Protein AF-A0A845S6I4-F1 (afdb_monomer_lite)

pLDDT: mean 80.16, std 10.12, range [36.84, 97.25]

Secondary structure (DSSP, 8-state):
---HHHHHHHHHHHHHHHHHHHHHHHHHTTTT-TT--IIIIIIHHHHHHHHHHHHHIIIIIIHHHH-HHHHHHHHHHHHHHHHHHHHHHHHHHTT---SS-HHHHHHHHSS--HHHHHHHHHHHHHSHHHHHHHHHHHHHHHHTT--HHHHHHHHHHHHHHHHHHHHHHHHHHHHHHTS--S-HHHHHHHHHHHHHHHHHHHHHHHHHHHHHHTT----HHHHHHHHHHHHHHHHHHTHHHHHHHHHHHHHHHHH----

Structure (mmCIF, N/CA/C/O backbone):
data_AF-A0A845S6I4-F1
#
_entry.id   AF-A0A845S6I4-F1
#
loop_
_atom_site.group_PDB
_atom_site.id
_atom_site.type_symbol
_atom_site.label_atom_id
_atom_site.label_alt_id
_atom_site.label_comp_id
_atom_site.label_asym_id
_atom_site.label_entity_id
_atom_site.label_seq_id
_atom_site.pdbx_PDB_ins_code
_atom_site.Cartn_x
_atom_site.Cartn_y
_atom_site.Cartn_z
_atom_site.occupancy
_atom_site.B_iso_or_equiv
_atom_site.auth_seq_id
_atom_site.auth_comp_id
_atom_site.auth_asym_id
_atom_site.auth_atom_id
_atom_site.pdbx_PDB_model_num
ATOM 1 N N . MET A 1 1 ? -1.846 -10.217 -39.560 1.00 44.19 1 MET A N 1
ATOM 2 C CA . MET A 1 1 ? -1.953 -9.124 -38.576 1.00 44.19 1 MET A CA 1
ATOM 3 C C . MET A 1 1 ? -2.750 -9.669 -37.412 1.00 44.19 1 MET A C 1
ATOM 5 O O . MET A 1 1 ? -3.958 -9.813 -37.541 1.00 44.19 1 MET A O 1
ATOM 9 N N . HIS A 1 2 ? -2.074 -10.120 -36.356 1.00 47.50 2 HIS A N 1
ATOM 10 C CA . HIS A 1 2 ? -2.776 -10.429 -35.114 1.00 47.50 2 HIS A CA 1
ATOM 11 C C . HIS A 1 2 ? -3.224 -9.110 -34.496 1.00 47.50 2 HIS A C 1
ATOM 13 O O . HIS A 1 2 ? -2.499 -8.121 -34.550 1.00 47.50 2 HIS A O 1
ATOM 19 N N . ASP A 1 3 ? -4.457 -9.081 -34.013 1.00 55.00 3 ASP A N 1
ATOM 20 C CA . ASP A 1 3 ? -5.116 -7.873 -33.545 1.00 55.00 3 ASP A CA 1
ATOM 21 C C . ASP A 1 3 ? -4.531 -7.464 -32.183 1.00 55.00 3 ASP A C 1
ATOM 23 O O . ASP A 1 3 ? -5.001 -7.888 -31.124 1.00 55.00 3 ASP A O 1
ATOM 27 N N . HIS A 1 4 ? -3.437 -6.694 -32.215 1.00 59.81 4 HIS A N 1
ATOM 28 C CA . HIS A 1 4 ? -2.731 -6.177 -31.036 1.00 59.81 4 HIS A CA 1
ATOM 29 C C . HIS A 1 4 ? -3.679 -5.421 -30.086 1.00 59.81 4 HIS A C 1
ATOM 31 O O . HIS A 1 4 ? -3.470 -5.396 -28.874 1.00 59.81 4 HIS A O 1
ATOM 37 N N . THR A 1 5 ? -4.783 -4.882 -30.611 1.00 59.41 5 THR A N 1
ATOM 38 C CA . THR A 1 5 ? -5.827 -4.203 -29.841 1.00 59.41 5 THR A CA 1
ATOM 39 C C . THR A 1 5 ? -6.587 -5.151 -28.907 1.00 59.41 5 THR A C 1
ATOM 41 O O . THR A 1 5 ? -6.958 -4.756 -27.803 1.00 59.41 5 THR A O 1
ATOM 44 N N . LEU A 1 6 ? -6.795 -6.412 -29.292 1.00 61.59 6 LEU A N 1
ATOM 45 C CA . LEU A 1 6 ? -7.565 -7.368 -28.492 1.00 61.59 6 LEU A CA 1
ATOM 46 C C . LEU A 1 6 ? -6.731 -7.936 -27.331 1.00 61.59 6 LEU A C 1
ATOM 48 O O . LEU A 1 6 ? -7.232 -8.049 -26.214 1.00 61.59 6 LEU A O 1
ATOM 52 N N . GLN A 1 7 ? -5.438 -8.198 -27.562 1.00 59.72 7 GLN A N 1
ATOM 53 C CA . GLN A 1 7 ? -4.479 -8.551 -26.501 1.00 59.72 7 GLN A CA 1
ATOM 54 C C . GLN A 1 7 ? -4.285 -7.405 -25.501 1.00 59.72 7 GLN A C 1
ATOM 56 O O . GLN A 1 7 ? -4.225 -7.638 -24.295 1.00 59.72 7 GLN A O 1
ATOM 61 N N . TYR A 1 8 ? -4.261 -6.168 -25.999 1.00 61.03 8 TYR A N 1
ATOM 62 C CA . TYR A 1 8 ? -4.184 -4.963 -25.185 1.00 61.03 8 TYR A CA 1
ATOM 63 C C . TYR A 1 8 ? -5.342 -4.862 -24.172 1.00 61.03 8 TYR A C 1
ATOM 65 O O . TYR A 1 8 ? -5.109 -4.780 -22.962 1.00 61.03 8 TYR A O 1
ATOM 73 N N . TRP A 1 9 ? -6.596 -4.947 -24.631 1.00 61.69 9 TRP A N 1
ATOM 74 C CA . TRP A 1 9 ? -7.756 -4.890 -23.731 1.00 61.69 9 TRP A CA 1
ATOM 75 C C . TRP A 1 9 ? -7.809 -6.079 -22.768 1.00 61.69 9 TRP A C 1
ATOM 77 O O . TRP A 1 9 ? -8.189 -5.910 -21.610 1.00 61.69 9 TRP A O 1
ATOM 87 N N . PHE A 1 10 ? -7.373 -7.261 -23.209 1.00 67.00 10 PHE A N 1
ATOM 88 C CA . PHE A 1 10 ? -7.347 -8.464 -22.377 1.00 67.00 10 PHE A CA 1
ATOM 89 C C . PHE A 1 10 ? -6.373 -8.370 -21.194 1.00 67.00 10 PHE A C 1
ATOM 91 O O . PHE A 1 10 ? -6.563 -9.066 -20.204 1.00 67.00 10 PHE A O 1
ATOM 98 N N . LEU A 1 11 ? -5.354 -7.511 -21.265 1.00 63.38 11 LEU A N 1
ATOM 99 C CA . LEU A 1 11 ? -4.378 -7.313 -20.190 1.00 63.38 11 LEU A CA 1
ATOM 100 C C . LEU A 1 11 ? -4.687 -6.074 -19.338 1.00 63.38 11 LEU A C 1
ATOM 102 O O . LEU A 1 11 ? -4.555 -6.117 -18.115 1.00 63.38 11 LEU A O 1
ATOM 106 N N . VAL A 1 12 ? -5.170 -4.992 -19.955 1.00 67.75 12 VAL A N 1
ATOM 107 C CA . VAL A 1 12 ? -5.523 -3.756 -19.238 1.00 67.75 12 VAL A CA 1
ATOM 108 C C . VAL A 1 12 ? -6.781 -3.913 -18.389 1.00 67.75 12 VAL A C 1
ATOM 110 O O . VAL A 1 12 ? -6.835 -3.383 -17.280 1.00 67.75 12 VAL A O 1
ATOM 113 N N . ILE A 1 13 ? -7.785 -4.655 -18.866 1.00 69.19 13 ILE A N 1
ATOM 114 C CA . ILE A 1 13 ? -9.043 -4.835 -18.131 1.00 69.19 13 ILE A CA 1
ATOM 115 C C . ILE A 1 13 ? -8.817 -5.589 -16.806 1.00 69.19 13 ILE A C 1
ATOM 117 O O . ILE A 1 13 ? -9.207 -5.054 -15.766 1.00 69.19 13 ILE A O 1
ATOM 121 N N . PRO A 1 14 ? -8.159 -6.769 -16.769 1.00 71.88 14 PRO A N 1
ATOM 122 C CA . PRO A 1 14 ? -7.865 -7.453 -15.510 1.00 71.88 14 PRO A CA 1
ATOM 123 C C . PRO A 1 14 ? -6.986 -6.632 -14.572 1.00 71.88 14 PRO A C 1
ATOM 125 O O . PRO A 1 14 ? -7.211 -6.656 -13.366 1.00 71.88 14 PRO A O 1
ATOM 128 N N . PHE A 1 15 ? -6.024 -5.877 -15.113 1.00 71.38 15 PHE A N 1
ATOM 129 C CA . PHE A 1 15 ? -5.188 -4.984 -14.314 1.00 71.38 15 PHE A CA 1
ATOM 130 C C . PHE A 1 15 ? -6.027 -3.885 -13.639 1.00 71.38 15 PHE A C 1
ATOM 132 O O . PHE A 1 15 ? -5.946 -3.700 -12.426 1.00 71.38 15 PHE A O 1
ATOM 139 N N . 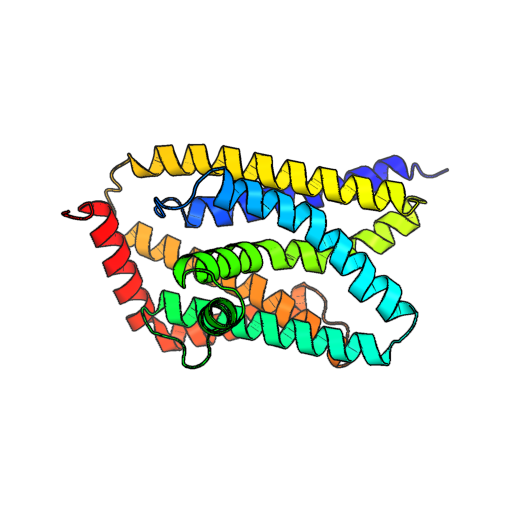GLY A 1 16 ? -6.906 -3.221 -14.398 1.00 73.25 16 GLY A N 1
ATOM 140 C CA . GLY A 1 16 ? -7.833 -2.221 -13.865 1.00 73.25 16 GLY A CA 1
ATOM 141 C C . GLY A 1 16 ? -8.814 -2.793 -12.836 1.00 73.25 16 GLY A C 1
ATOM 142 O O . GLY A 1 16 ? -9.098 -2.137 -11.836 1.00 73.25 16 GLY A O 1
ATOM 143 N N . PHE A 1 17 ? -9.293 -4.026 -13.032 1.00 76.62 17 PHE A N 1
ATOM 144 C CA . PHE A 1 17 ? -10.117 -4.722 -12.039 1.00 76.62 17 PHE A CA 1
ATOM 145 C C . PHE A 1 17 ? -9.340 -5.065 -10.769 1.00 76.62 17 PHE A C 1
ATOM 147 O O . PHE A 1 17 ? -9.872 -4.873 -9.680 1.00 76.62 17 PHE A O 1
ATOM 154 N N . GLY A 1 18 ? -8.100 -5.543 -10.893 1.00 75.81 18 GLY A N 1
ATOM 155 C CA . GLY A 1 18 ? -7.236 -5.828 -9.748 1.00 75.81 18 GLY A CA 1
ATOM 156 C C . GLY A 1 18 ? -7.033 -4.588 -8.881 1.00 75.81 18 GLY A C 1
ATOM 157 O O . GLY A 1 18 ? -7.290 -4.633 -7.682 1.00 75.81 18 GLY A O 1
ATOM 158 N N . LEU A 1 19 ? -6.699 -3.463 -9.516 1.00 77.50 19 LEU A N 1
ATOM 159 C CA . LEU A 1 19 ? -6.555 -2.161 -8.866 1.00 77.50 19 LEU A CA 1
ATOM 160 C C . LEU A 1 19 ? -7.860 -1.696 -8.201 1.00 77.50 19 LEU A C 1
ATOM 162 O O . LEU A 1 19 ? -7.860 -1.261 -7.054 1.00 77.50 19 LEU A O 1
ATOM 166 N N . ALA A 1 20 ? -9.000 -1.827 -8.883 1.00 81.31 20 ALA A N 1
ATOM 167 C CA . ALA A 1 20 ? -10.286 -1.455 -8.302 1.00 81.31 20 ALA A CA 1
ATOM 168 C C . ALA A 1 20 ? -10.649 -2.321 -7.080 1.00 81.31 20 ALA A C 1
ATOM 170 O O . ALA A 1 20 ? -11.140 -1.798 -6.081 1.00 81.31 20 ALA A O 1
ATOM 171 N N . ILE A 1 21 ? -10.396 -3.631 -7.136 1.00 80.12 21 ILE A N 1
ATOM 172 C CA . ILE A 1 21 ? -10.651 -4.555 -6.024 1.00 80.12 21 ILE A CA 1
ATOM 173 C C . ILE A 1 21 ? -9.737 -4.237 -4.839 1.00 80.12 21 ILE A C 1
ATOM 175 O O . ILE A 1 21 ? -10.227 -4.192 -3.711 1.00 80.12 21 ILE A O 1
ATOM 179 N N . ASP A 1 22 ? -8.450 -3.985 -5.077 1.00 80.50 22 ASP A N 1
ATOM 180 C CA . ASP A 1 22 ? -7.509 -3.642 -4.009 1.00 80.5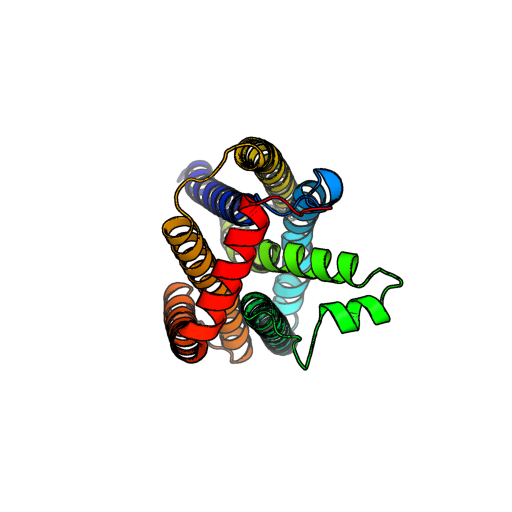0 22 ASP A CA 1
ATOM 181 C C . ASP A 1 22 ? -7.929 -2.353 -3.296 1.00 80.50 22 ASP A C 1
ATOM 183 O O . ASP A 1 22 ? -8.129 -2.337 -2.082 1.00 80.50 22 ASP A O 1
ATOM 187 N N . LEU A 1 23 ? -8.230 -1.302 -4.062 1.00 83.38 23 LEU A N 1
ATOM 188 C CA . LEU A 1 23 ? -8.702 -0.029 -3.519 1.00 83.38 23 LEU A CA 1
ATOM 189 C C . LEU A 1 23 ? -10.049 -0.145 -2.811 1.00 83.38 23 LEU A C 1
ATOM 191 O O . LEU A 1 23 ? -10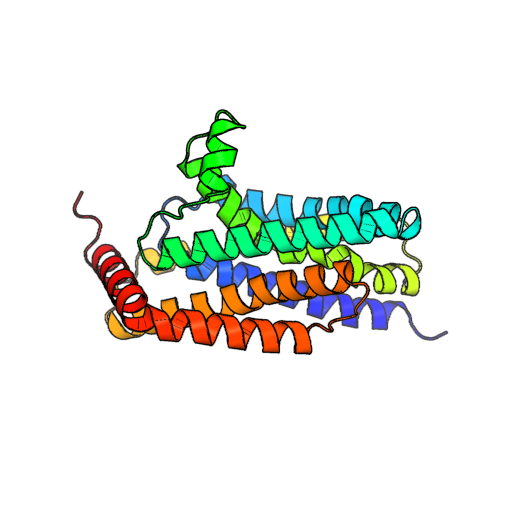.275 0.528 -1.799 1.00 83.38 23 LEU A O 1
ATOM 195 N N . PHE A 1 24 ? -10.940 -0.998 -3.315 1.00 84.06 24 PHE A N 1
ATOM 196 C CA . PHE A 1 24 ? -12.201 -1.305 -2.658 1.00 84.06 24 PHE A CA 1
ATOM 197 C C . PHE A 1 24 ? -11.945 -1.954 -1.294 1.00 84.06 24 PHE A C 1
ATOM 199 O O . PHE A 1 24 ? -12.435 -1.466 -0.278 1.00 84.06 24 PHE A O 1
ATOM 206 N N . ILE A 1 25 ? -11.124 -3.003 -1.231 1.00 77.25 25 ILE A N 1
ATOM 207 C CA . ILE A 1 25 ? -10.801 -3.696 0.022 1.00 77.25 25 ILE A CA 1
ATOM 208 C C . ILE A 1 25 ? -10.070 -2.755 0.985 1.00 77.25 25 ILE A C 1
ATOM 210 O O . ILE A 1 25 ? -10.434 -2.686 2.157 1.00 77.25 25 ILE A O 1
ATOM 214 N N . ALA A 1 26 ? -9.091 -1.988 0.507 1.00 80.00 26 ALA A N 1
ATOM 215 C CA . ALA A 1 26 ? -8.313 -1.049 1.309 1.00 80.00 26 ALA A CA 1
ATOM 216 C C . ALA A 1 26 ? -9.160 0.103 1.872 1.00 80.00 26 ALA A C 1
ATOM 218 O O . ALA A 1 26 ? -8.906 0.583 2.979 1.00 80.00 26 ALA A O 1
ATOM 219 N N . THR A 1 27 ? -10.162 0.564 1.123 1.00 82.81 27 THR A N 1
ATOM 220 C CA . THR A 1 27 ? -11.091 1.598 1.592 1.00 82.81 27 THR A CA 1
ATOM 221 C C . THR A 1 27 ? -12.114 1.009 2.559 1.00 82.81 27 THR A C 1
ATOM 223 O O . THR A 1 27 ? -12.386 1.586 3.611 1.00 82.81 27 THR A O 1
ATOM 226 N N . LEU A 1 28 ? -12.666 -0.161 2.230 1.00 81.50 28 LEU A N 1
ATOM 227 C CA . LEU A 1 28 ? -13.694 -0.814 3.030 1.00 81.50 28 LEU A CA 1
ATOM 228 C C . LEU A 1 28 ? -13.140 -1.376 4.341 1.00 81.50 28 LEU A C 1
ATOM 230 O O . LEU A 1 28 ? -13.834 -1.335 5.345 1.00 81.50 28 LEU A O 1
ATOM 234 N N . SER A 1 29 ? -11.891 -1.839 4.393 1.00 74.56 29 SER A N 1
ATOM 235 C CA . SER A 1 29 ? -11.253 -2.271 5.647 1.00 74.56 29 SER A CA 1
ATOM 236 C C . SER A 1 29 ? -11.133 -1.129 6.660 1.00 74.56 29 SER A C 1
ATOM 238 O O . SER A 1 29 ? -11.137 -1.360 7.866 1.00 74.56 29 SER A O 1
ATOM 240 N N . ARG A 1 30 ? -11.125 0.116 6.171 1.00 76.31 30 ARG A N 1
ATOM 241 C CA . ARG A 1 30 ? -11.103 1.346 6.967 1.00 76.31 30 ARG A CA 1
ATOM 242 C C . ARG A 1 30 ? -12.479 1.985 7.087 1.00 76.31 30 ARG A C 1
ATOM 244 O O . ARG A 1 30 ? -12.602 3.175 7.384 1.00 76.31 30 ARG A O 1
ATOM 251 N N . PHE A 1 31 ? -13.545 1.205 6.898 1.00 77.75 31 PHE A N 1
ATOM 252 C CA . PHE A 1 31 ? -14.895 1.742 6.943 1.00 77.75 31 PHE A CA 1
ATOM 253 C C . PHE A 1 31 ? -15.261 2.383 8.277 1.00 77.75 31 PHE A C 1
ATOM 255 O O . PHE A 1 31 ? -16.265 3.060 8.297 1.00 77.75 31 PHE A O 1
ATOM 262 N N . ARG A 1 32 ? -14.502 2.220 9.365 1.00 72.00 32 ARG A N 1
ATOM 263 C CA . ARG A 1 32 ? -14.761 2.870 10.664 1.00 72.00 32 ARG A CA 1
ATOM 264 C C . ARG A 1 32 ? -13.936 4.133 10.917 1.00 72.00 32 ARG A C 1
ATOM 266 O O . ARG A 1 32 ? -14.192 4.821 11.892 1.00 72.00 32 ARG A O 1
ATOM 273 N N . ASP A 1 33 ? -12.985 4.468 10.046 1.00 75.12 33 ASP A N 1
ATOM 274 C CA . ASP A 1 33 ? -12.169 5.673 10.211 1.00 75.12 33 ASP A CA 1
ATOM 275 C C . ASP A 1 33 ? -12.944 6.920 9.752 1.00 75.12 33 ASP A C 1
ATOM 277 O O . ASP A 1 33 ? -13.019 7.247 8.562 1.00 75.12 33 ASP A O 1
ATOM 281 N N . GLU A 1 34 ? -13.544 7.625 10.710 1.00 74.25 34 GLU A N 1
ATOM 282 C CA . GLU A 1 34 ? -14.338 8.839 10.483 1.00 74.25 34 GLU A CA 1
ATOM 283 C C . GLU A 1 34 ? -13.563 9.976 9.823 1.00 74.25 34 GLU A C 1
ATOM 285 O O . GLU A 1 34 ? -14.146 10.903 9.262 1.00 74.25 34 GLU A O 1
ATOM 290 N N . HIS A 1 35 ? -12.241 9.899 9.851 1.00 79.00 35 HIS A N 1
ATOM 291 C CA . HIS A 1 35 ? -11.373 10.925 9.319 1.00 79.00 35 HIS A CA 1
ATOM 292 C C . HIS A 1 35 ? -11.086 10.745 7.833 1.00 79.00 35 HIS A C 1
ATOM 294 O O . HIS A 1 35 ? -10.523 11.655 7.222 1.00 79.00 35 HIS A O 1
ATOM 300 N N . LEU A 1 36 ? -11.504 9.627 7.232 1.00 80.81 36 LEU A N 1
ATOM 301 C CA . LEU A 1 36 ? -11.475 9.444 5.786 1.00 80.81 36 LEU A CA 1
ATOM 302 C C . LEU A 1 36 ? -12.532 10.326 5.122 1.00 80.81 36 LEU A C 1
ATOM 304 O O . LEU A 1 36 ? -13.736 10.144 5.292 1.00 80.81 36 LEU A O 1
ATOM 308 N N . THR A 1 37 ? -12.060 11.271 4.320 1.00 85.69 37 THR A N 1
ATOM 309 C CA . THR A 1 37 ? -12.867 12.176 3.506 1.00 85.69 37 THR A CA 1
ATOM 310 C C . THR A 1 37 ? -12.593 11.923 2.030 1.00 85.69 37 THR A C 1
ATOM 312 O O . THR A 1 37 ? -11.561 11.368 1.648 1.00 85.69 37 THR A O 1
ATOM 315 N N . THR A 1 38 ? -13.493 12.391 1.166 1.00 86.56 38 THR A N 1
ATOM 316 C CA . THR A 1 38 ? -13.289 12.341 -0.287 1.00 86.56 38 THR A CA 1
ATOM 317 C C . THR A 1 38 ? -11.942 12.936 -0.698 1.00 86.56 38 THR A C 1
ATOM 319 O O . THR A 1 38 ? -11.259 12.361 -1.536 1.00 86.56 38 THR A O 1
ATOM 322 N N . LEU A 1 39 ? -11.535 14.063 -0.106 1.00 85.31 39 LEU A N 1
ATOM 323 C CA . LEU A 1 39 ? -10.309 14.750 -0.509 1.00 85.31 39 LEU A CA 1
ATOM 324 C C . LEU A 1 39 ? -9.055 14.034 0.002 1.00 85.31 39 LEU A C 1
ATOM 326 O O . LEU A 1 39 ? -8.140 13.776 -0.777 1.00 85.31 39 LEU A O 1
ATOM 330 N N . ASN A 1 40 ? -9.007 13.704 1.296 1.00 86.00 40 ASN A N 1
ATOM 331 C CA . ASN A 1 40 ? -7.797 13.133 1.885 1.00 86.00 40 ASN A CA 1
ATOM 332 C C . ASN A 1 40 ? -7.596 11.653 1.536 1.00 86.00 40 ASN A C 1
ATOM 334 O O . ASN A 1 40 ? -6.464 11.191 1.588 1.00 86.00 40 ASN A O 1
ATOM 338 N N . TRP A 1 41 ? -8.649 10.915 1.177 1.00 88.62 41 TRP A N 1
ATOM 339 C CA . TRP A 1 41 ? -8.552 9.499 0.840 1.00 88.62 41 TRP A CA 1
ATOM 340 C C . TRP A 1 41 ? -8.696 9.277 -0.655 1.00 88.62 41 TRP A C 1
ATOM 342 O O . TRP A 1 41 ? -7.717 8.964 -1.317 1.00 88.62 41 TRP A O 1
ATOM 352 N N . ALA A 1 42 ? -9.889 9.493 -1.213 1.00 87.62 42 ALA A N 1
ATOM 353 C CA . ALA A 1 42 ? -10.137 9.208 -2.624 1.00 87.62 42 ALA A CA 1
ATOM 354 C C . ALA A 1 42 ? -9.317 10.118 -3.553 1.00 87.62 42 ALA A C 1
ATOM 356 O O . ALA A 1 42 ? -8.750 9.645 -4.534 1.00 87.62 42 ALA A O 1
ATOM 357 N N . GLY A 1 43 ? -9.197 11.405 -3.213 1.00 87.38 43 GLY A N 1
ATOM 358 C CA . GLY A 1 43 ? -8.336 12.347 -3.924 1.00 87.38 43 GLY A CA 1
ATOM 359 C C . GLY A 1 43 ? -6.861 11.965 -3.823 1.00 87.38 43 GLY A C 1
ATOM 360 O O . GLY A 1 43 ? -6.167 11.939 -4.836 1.00 87.38 43 GLY A O 1
ATOM 361 N N . ALA A 1 44 ? -6.392 11.608 -2.625 1.00 87.44 44 ALA A N 1
ATOM 362 C CA . ALA A 1 44 ? -5.009 11.193 -2.424 1.00 87.44 44 ALA A CA 1
ATOM 363 C C . ALA A 1 44 ? -4.682 9.887 -3.163 1.00 87.44 44 ALA A C 1
ATOM 365 O O . ALA A 1 44 ? -3.687 9.852 -3.874 1.00 87.44 44 ALA A O 1
ATOM 366 N N . LEU A 1 45 ? -5.545 8.868 -3.081 1.00 87.25 45 LEU A N 1
ATOM 367 C CA . LEU A 1 45 ? -5.402 7.617 -3.829 1.00 87.25 45 LEU A CA 1
ATOM 368 C C . LEU A 1 45 ? -5.436 7.855 -5.338 1.00 87.25 45 LEU A C 1
ATOM 370 O O . LEU A 1 45 ? -4.606 7.313 -6.058 1.00 87.25 45 LEU A O 1
ATOM 374 N N . GLY A 1 46 ? -6.339 8.706 -5.830 1.00 86.69 46 GLY A N 1
ATOM 375 C CA . GLY A 1 46 ? -6.375 9.042 -7.251 1.00 86.69 46 GLY A CA 1
ATOM 376 C C . GLY A 1 46 ? -5.095 9.735 -7.725 1.00 86.69 46 GLY A C 1
ATOM 377 O O . GLY A 1 46 ? -4.576 9.422 -8.797 1.00 86.69 46 GLY A O 1
ATOM 378 N N . LEU A 1 47 ? -4.535 10.629 -6.906 1.00 88.12 47 LEU A N 1
ATOM 379 C CA . LEU A 1 47 ? -3.260 11.288 -7.186 1.00 88.12 47 LEU A CA 1
ATOM 380 C C . LEU A 1 47 ? -2.085 10.312 -7.147 1.00 88.12 47 LEU A C 1
ATOM 382 O O . LEU A 1 47 ? -1.281 10.306 -8.075 1.00 88.12 47 LEU A O 1
ATOM 386 N N . THR A 1 48 ? -1.974 9.475 -6.118 1.00 88.06 48 THR A N 1
ATOM 387 C CA . THR A 1 48 ? -0.868 8.515 -6.002 1.00 88.06 48 THR A CA 1
ATOM 388 C C . THR A 1 48 ? -0.932 7.431 -7.071 1.00 88.06 48 THR A C 1
ATOM 390 O O . THR A 1 48 ? 0.111 7.043 -7.582 1.00 88.06 48 THR A O 1
ATOM 393 N N . HIS A 1 49 ? -2.122 7.011 -7.497 1.00 87.12 49 HIS A N 1
ATOM 394 C CA . HIS A 1 49 ? -2.295 6.041 -8.584 1.00 87.12 49 HIS A CA 1
ATOM 395 C C . HIS A 1 49 ? -2.205 6.674 -9.980 1.00 87.12 49 HIS A C 1
ATOM 397 O O . HIS A 1 49 ? -2.074 5.957 -10.966 1.00 87.12 49 HIS A O 1
ATOM 403 N N . SER A 1 50 ? -2.219 8.010 -10.072 1.00 85.75 50 SER A N 1
ATOM 404 C CA . SER A 1 50 ? -1.851 8.745 -11.290 1.00 85.75 50 SER A CA 1
ATOM 405 C C . SER A 1 50 ? -0.338 8.953 -11.374 1.00 85.75 50 SER A C 1
ATOM 407 O O . SER A 1 50 ? 0.300 8.650 -12.378 1.00 85.75 50 SER A O 1
ATOM 409 N N . LEU A 1 51 ? 0.242 9.513 -10.309 1.00 84.81 51 LEU A N 1
ATOM 410 C CA . LEU A 1 51 ? 1.619 9.998 -10.282 1.00 84.81 51 LEU A CA 1
ATOM 411 C C . LEU A 1 51 ? 2.619 8.903 -9.925 1.00 84.81 51 LEU A C 1
ATOM 413 O O . LEU A 1 51 ? 3.733 8.937 -10.428 1.00 84.81 51 LEU A O 1
ATOM 417 N N . GLY A 1 52 ? 2.244 7.934 -9.091 1.00 84.88 52 GLY A N 1
ATOM 418 C CA . GLY A 1 52 ? 3.093 6.807 -8.705 1.00 84.88 52 GLY A CA 1
ATOM 419 C C . GLY A 1 52 ? 3.621 6.046 -9.921 1.00 84.88 52 GLY A C 1
ATOM 420 O O . GLY A 1 52 ? 4.838 5.994 -10.098 1.00 84.88 52 GLY A O 1
ATOM 421 N N . PRO A 1 53 ? 2.759 5.557 -10.828 1.00 77.25 53 PRO A N 1
ATOM 422 C CA . PRO A 1 53 ? 3.217 4.891 -12.042 1.00 77.25 53 PRO A CA 1
ATOM 423 C C . PRO A 1 53 ? 4.125 5.779 -12.908 1.00 77.25 53 PRO A C 1
ATOM 425 O O . PRO A 1 53 ? 5.139 5.312 -13.417 1.00 77.25 53 PRO A O 1
ATOM 428 N N . VAL A 1 54 ? 3.830 7.080 -13.026 1.00 80.12 54 VAL A N 1
ATOM 429 C CA . VAL A 1 54 ? 4.669 8.036 -13.779 1.00 80.12 54 VAL A CA 1
ATOM 430 C C . VAL A 1 54 ? 6.051 8.185 -13.139 1.00 80.12 54 VAL A C 1
ATOM 432 O O . VAL A 1 54 ? 7.071 8.080 -13.820 1.00 80.12 54 VAL A O 1
ATOM 435 N N . ILE A 1 55 ? 6.091 8.423 -11.827 1.00 81.56 55 ILE A N 1
ATOM 436 C CA . ILE A 1 55 ? 7.322 8.569 -11.045 1.00 81.56 55 ILE A CA 1
ATOM 437 C C . ILE A 1 55 ? 8.144 7.293 -11.160 1.00 81.56 55 ILE A C 1
ATOM 439 O O . ILE A 1 55 ? 9.343 7.354 -11.402 1.00 81.56 55 ILE A O 1
ATOM 443 N N . SER A 1 56 ? 7.500 6.140 -11.041 1.00 75.56 56 SER A N 1
ATOM 444 C CA . SER A 1 56 ? 8.162 4.852 -11.151 1.00 75.56 56 SER A CA 1
ATOM 445 C C . SER A 1 56 ? 8.674 4.555 -12.549 1.00 75.56 56 SER A C 1
ATOM 447 O O . SER A 1 56 ? 9.800 4.097 -12.700 1.00 75.56 56 SER A O 1
ATOM 449 N N . PHE A 1 57 ? 7.907 4.876 -13.588 1.00 73.19 57 PHE A N 1
ATOM 450 C CA . PHE A 1 57 ? 8.381 4.780 -14.960 1.00 73.19 57 PHE A CA 1
ATOM 451 C C . PHE A 1 57 ? 9.650 5.626 -15.145 1.00 73.19 57 PHE A C 1
ATOM 453 O O . PHE A 1 57 ? 10.667 5.142 -15.631 1.00 73.19 57 PHE A O 1
ATOM 460 N N . MET A 1 58 ? 9.660 6.868 -14.661 1.00 74.06 58 MET A N 1
ATOM 461 C CA . MET A 1 58 ? 10.852 7.712 -14.754 1.00 74.06 58 MET A CA 1
ATOM 462 C C . MET A 1 58 ? 12.018 7.187 -13.900 1.00 74.06 58 MET A C 1
ATOM 464 O O . MET A 1 58 ? 13.154 7.164 -14.368 1.00 74.06 58 MET A O 1
ATOM 468 N N . LEU A 1 59 ? 11.757 6.745 -12.668 1.00 72.31 59 LEU A N 1
ATOM 469 C CA . LEU A 1 59 ? 12.791 6.346 -11.710 1.00 72.31 59 LEU A CA 1
ATOM 470 C C . LEU A 1 59 ? 13.329 4.934 -11.914 1.00 72.31 59 LEU A C 1
ATOM 472 O O . LEU A 1 59 ? 14.507 4.713 -11.690 1.00 72.31 59 LEU A O 1
ATOM 476 N N . PHE A 1 60 ? 12.506 3.962 -12.284 1.00 68.75 60 PHE A N 1
ATOM 477 C CA . PHE A 1 60 ? 12.926 2.565 -12.383 1.00 68.75 60 PHE A CA 1
ATOM 478 C C . PHE A 1 60 ? 13.228 2.160 -13.818 1.00 68.75 60 PHE A C 1
ATOM 480 O O . PHE A 1 60 ? 14.187 1.428 -14.042 1.00 68.75 60 PHE A O 1
ATOM 487 N N . TRP A 1 61 ? 12.476 2.656 -14.801 1.00 69.44 61 TRP A N 1
ATOM 488 C CA . TRP A 1 61 ? 12.712 2.280 -16.192 1.00 69.44 61 TRP A CA 1
ATOM 489 C C . TRP A 1 61 ? 13.787 3.127 -16.853 1.00 69.44 61 TRP A C 1
ATOM 491 O O . TRP A 1 61 ? 14.782 2.581 -17.326 1.00 69.44 61 TRP A O 1
ATOM 501 N N . THR A 1 62 ? 13.627 4.453 -16.853 1.00 71.19 62 THR A N 1
ATOM 502 C CA . THR A 1 62 ? 14.600 5.339 -17.507 1.00 71.19 62 THR A CA 1
ATOM 503 C C . THR A 1 62 ? 15.962 5.236 -16.828 1.00 71.19 62 THR A C 1
ATOM 505 O O . THR A 1 62 ? 16.971 5.011 -17.492 1.00 71.19 62 THR A O 1
ATOM 508 N N . ILE A 1 63 ? 16.002 5.320 -15.495 1.00 71.00 63 ILE A N 1
ATOM 509 C CA . ILE A 1 63 ? 17.264 5.212 -14.754 1.00 71.00 63 ILE A CA 1
ATOM 510 C C . ILE A 1 63 ? 17.788 3.773 -14.757 1.00 71.00 63 ILE A C 1
ATOM 512 O O . ILE A 1 63 ? 18.991 3.588 -14.913 1.00 71.00 63 ILE A O 1
ATOM 516 N N . GLY A 1 64 ? 16.926 2.758 -14.625 1.00 70.06 64 GLY A N 1
ATOM 517 C CA . GLY A 1 64 ? 17.368 1.361 -14.595 1.00 70.06 64 GLY A CA 1
ATOM 518 C C . GLY A 1 64 ? 18.001 0.906 -15.908 1.00 70.06 64 GLY A C 1
ATOM 519 O O . GLY A 1 64 ? 19.075 0.306 -15.889 1.00 70.06 64 GLY A O 1
ATOM 520 N N . LYS A 1 65 ? 17.421 1.290 -17.057 1.00 69.50 65 LYS A N 1
ATOM 521 C CA . LYS A 1 65 ? 18.020 1.027 -18.378 1.00 69.50 65 LYS A CA 1
ATOM 522 C C . LYS A 1 65 ? 19.360 1.735 -18.569 1.00 69.50 65 LYS A C 1
ATOM 524 O O . LYS A 1 65 ? 20.252 1.182 -19.206 1.00 69.50 65 LYS A O 1
ATOM 529 N N . SER A 1 66 ? 19.506 2.953 -18.049 1.00 79.81 66 SER A N 1
ATOM 530 C CA . SER A 1 66 ? 20.732 3.738 -18.222 1.00 79.81 66 SER A CA 1
ATOM 531 C C . SER A 1 66 ? 21.825 3.407 -17.199 1.00 79.81 66 SER A C 1
ATOM 533 O O . SER A 1 66 ? 23.004 3.567 -17.509 1.00 79.81 66 SER A O 1
ATOM 535 N N . TYR A 1 67 ? 21.464 2.936 -16.001 1.00 85.25 67 TYR A N 1
ATOM 536 C CA . TYR A 1 67 ? 22.382 2.717 -14.880 1.00 85.25 67 TYR A CA 1
ATOM 537 C C . TYR A 1 67 ? 21.975 1.490 -14.036 1.00 85.25 67 TYR A C 1
ATOM 539 O O . TYR A 1 67 ? 21.385 1.644 -12.962 1.00 85.25 67 TYR A O 1
ATOM 547 N N . PRO A 1 68 ? 22.356 0.264 -14.443 1.00 79.00 68 PRO A N 1
ATOM 548 C CA . PRO A 1 68 ? 21.992 -0.967 -13.728 1.00 79.00 68 PRO A CA 1
ATOM 549 C C . PRO A 1 68 ? 22.414 -0.982 -12.250 1.00 79.00 68 PRO A C 1
ATOM 551 O O . PRO A 1 68 ? 21.668 -1.423 -11.381 1.00 79.00 68 PRO A O 1
ATOM 554 N N . SER A 1 69 ? 23.582 -0.421 -11.917 1.00 84.06 69 SER A N 1
ATOM 555 C CA . SER A 1 69 ? 24.023 -0.307 -10.519 1.00 84.06 69 SER A CA 1
ATOM 556 C C . SER A 1 69 ? 23.093 0.573 -9.677 1.00 84.06 69 SER A C 1
ATOM 558 O O . SER A 1 69 ? 22.889 0.297 -8.498 1.00 84.06 69 SER A O 1
ATOM 560 N N . LEU A 1 70 ? 22.513 1.623 -10.268 1.00 82.50 70 LEU A N 1
ATOM 561 C CA . LEU A 1 70 ? 21.563 2.501 -9.586 1.00 82.50 70 LEU A CA 1
ATOM 562 C C . LEU A 1 70 ? 20.204 1.811 -9.408 1.00 82.50 70 LEU A C 1
ATOM 564 O O . LEU A 1 70 ? 19.567 1.995 -8.375 1.00 82.50 70 LEU A O 1
ATOM 568 N N . GLN A 1 71 ? 19.806 0.944 -10.345 1.00 78.94 71 GLN A N 1
ATOM 569 C CA . GLN A 1 71 ? 18.619 0.096 -10.203 1.00 78.94 71 GLN A CA 1
ATOM 570 C C . GLN A 1 71 ? 18.693 -0.794 -8.957 1.00 78.94 71 GLN A C 1
ATOM 572 O O . GLN A 1 71 ? 17.709 -0.898 -8.225 1.00 78.94 71 GLN A O 1
ATOM 577 N N . ASN A 1 72 ? 19.860 -1.378 -8.668 1.00 83.06 72 ASN A N 1
ATOM 578 C CA . ASN A 1 72 ? 20.044 -2.210 -7.476 1.00 83.06 72 ASN A CA 1
ATOM 579 C C . ASN A 1 72 ? 19.862 -1.400 -6.185 1.00 83.06 72 ASN A C 1
ATOM 581 O O . ASN A 1 72 ? 19.170 -1.836 -5.264 1.00 83.06 72 ASN A O 1
ATOM 585 N N . TRP A 1 73 ? 20.431 -0.191 -6.133 1.00 85.19 73 TRP A N 1
ATOM 586 C CA . TRP A 1 73 ? 20.268 0.715 -4.993 1.00 85.19 73 TRP A CA 1
ATOM 587 C C . TRP A 1 73 ? 18.822 1.178 -4.814 1.00 85.19 73 TRP A C 1
ATOM 589 O O . TRP A 1 73 ? 18.334 1.223 -3.686 1.00 85.19 73 TRP A O 1
ATOM 599 N N . LEU A 1 74 ? 18.116 1.472 -5.908 1.00 80.88 74 LEU A N 1
ATOM 600 C CA . LEU A 1 74 ? 16.696 1.822 -5.874 1.00 80.88 74 LEU A CA 1
ATOM 601 C C . LEU A 1 74 ? 15.828 0.642 -5.420 1.00 80.88 74 LEU A C 1
ATOM 603 O O . LEU A 1 74 ? 14.899 0.841 -4.641 1.00 80.88 74 LEU A O 1
ATOM 607 N N . GLY A 1 75 ? 16.156 -0.584 -5.839 1.00 79.56 75 GLY A N 1
ATOM 608 C CA . GLY A 1 75 ? 15.512 -1.805 -5.349 1.00 79.56 75 GLY A CA 1
ATOM 609 C C . GLY A 1 75 ? 15.702 -1.992 -3.842 1.00 79.56 75 GLY A C 1
ATOM 610 O O . GLY A 1 75 ? 14.734 -2.250 -3.127 1.00 79.56 75 GLY A O 1
ATOM 611 N N . LEU A 1 76 ? 16.924 -1.781 -3.337 1.00 87.38 76 LEU A N 1
ATOM 612 C CA . LEU A 1 76 ? 17.227 -1.884 -1.907 1.00 87.38 76 LEU A CA 1
ATOM 613 C C . LEU A 1 76 ? 16.499 -0.807 -1.094 1.00 87.38 76 LEU A C 1
ATOM 615 O O . LEU A 1 76 ? 15.928 -1.106 -0.047 1.00 87.38 76 LEU A O 1
ATOM 619 N N . LEU A 1 77 ? 16.488 0.434 -1.588 1.00 85.75 77 LEU A N 1
ATOM 620 C CA . LEU A 1 77 ? 15.762 1.538 -0.968 1.00 85.75 77 LEU A CA 1
ATOM 621 C C . LEU A 1 77 ? 14.252 1.265 -0.942 1.00 85.75 77 LEU A C 1
ATOM 623 O O . LEU A 1 77 ? 13.617 1.454 0.093 1.00 85.75 77 LEU A O 1
ATOM 627 N N . GLY A 1 78 ? 13.687 0.780 -2.051 1.00 81.94 78 GLY A N 1
ATOM 628 C CA . GLY A 1 78 ? 12.279 0.397 -2.138 1.00 81.94 78 GLY A CA 1
ATOM 629 C C . GLY A 1 78 ? 11.923 -0.710 -1.147 1.00 81.94 78 GLY A C 1
ATOM 630 O O . GLY A 1 78 ? 10.970 -0.566 -0.385 1.00 81.94 78 GLY A O 1
ATOM 631 N N . ALA A 1 79 ? 12.732 -1.772 -1.085 1.00 87.25 79 ALA A N 1
ATOM 632 C CA . ALA A 1 79 ? 12.553 -2.852 -0.119 1.00 87.25 79 ALA A CA 1
ATOM 633 C C . ALA A 1 79 ? 12.604 -2.340 1.329 1.00 87.25 79 ALA A C 1
ATOM 635 O O . ALA A 1 79 ? 11.729 -2.670 2.129 1.00 87.25 79 ALA A O 1
ATOM 636 N N . LEU A 1 80 ? 13.587 -1.496 1.657 1.00 89.81 80 LEU A N 1
ATOM 637 C CA . LEU A 1 80 ? 13.727 -0.902 2.986 1.00 89.81 80 LEU A CA 1
ATOM 638 C C . LEU A 1 80 ? 12.490 -0.082 3.372 1.00 89.81 80 LEU A C 1
ATOM 640 O O . LEU A 1 80 ? 11.956 -0.266 4.463 1.00 89.81 80 LEU A O 1
ATOM 644 N N . LEU A 1 81 ? 12.016 0.794 2.483 1.00 85.56 81 LEU A N 1
ATOM 645 C CA . LEU A 1 81 ? 10.831 1.615 2.734 1.00 85.56 81 LEU A CA 1
ATOM 646 C C . LEU A 1 81 ? 9.580 0.754 2.931 1.00 85.56 81 LEU A C 1
ATOM 648 O O . LEU A 1 81 ? 8.835 0.981 3.882 1.00 85.56 81 LEU A O 1
ATOM 652 N N . ILE A 1 82 ? 9.375 -0.262 2.090 1.00 86.00 82 ILE A N 1
ATOM 653 C CA . ILE A 1 82 ? 8.231 -1.175 2.207 1.00 86.00 82 ILE A CA 1
ATOM 654 C C . ILE A 1 82 ? 8.280 -1.941 3.532 1.00 86.00 82 ILE A C 1
ATOM 656 O O . ILE A 1 82 ? 7.277 -1.997 4.241 1.00 86.00 82 ILE A O 1
ATOM 660 N N . PHE A 1 83 ? 9.434 -2.496 3.912 1.00 90.81 83 PHE A N 1
ATOM 661 C CA . PHE A 1 83 ? 9.553 -3.229 5.173 1.00 90.81 83 PHE A CA 1
ATOM 662 C C . PHE A 1 83 ? 9.398 -2.330 6.401 1.00 90.81 83 PHE A C 1
ATOM 664 O O . PHE A 1 83 ? 8.820 -2.769 7.392 1.00 90.81 83 PHE A O 1
ATOM 671 N N . LEU A 1 84 ? 9.839 -1.072 6.336 1.00 89.38 84 LEU A N 1
ATOM 672 C CA . LEU A 1 84 ? 9.577 -0.090 7.389 1.00 89.38 84 LEU A CA 1
ATOM 673 C C . LEU A 1 84 ? 8.082 0.248 7.501 1.00 89.38 84 LEU A C 1
ATOM 675 O O . LEU A 1 84 ? 7.568 0.333 8.613 1.00 89.38 84 LEU A O 1
ATOM 679 N N . VAL A 1 85 ? 7.366 0.376 6.377 1.00 85.94 85 VAL A N 1
ATOM 680 C CA . VAL A 1 85 ? 5.903 0.561 6.375 1.00 85.94 85 VAL A CA 1
ATOM 681 C C . VAL A 1 85 ? 5.199 -0.657 6.976 1.00 85.94 85 VAL A C 1
ATOM 683 O O . VAL A 1 85 ? 4.338 -0.501 7.836 1.00 85.94 85 VAL A O 1
ATOM 686 N N . VAL A 1 86 ? 5.584 -1.873 6.578 1.00 89.19 86 VAL A N 1
ATOM 687 C CA . VAL A 1 86 ? 5.040 -3.121 7.143 1.00 89.19 86 VAL A CA 1
ATOM 688 C C . VAL A 1 86 ? 5.301 -3.194 8.645 1.00 89.19 86 VAL A C 1
ATOM 690 O O . VAL A 1 86 ? 4.395 -3.513 9.409 1.00 89.19 86 VAL A O 1
ATOM 693 N N . TYR A 1 87 ? 6.513 -2.853 9.083 1.00 91.12 87 TYR A N 1
ATOM 694 C CA . TYR A 1 87 ? 6.878 -2.803 10.496 1.00 91.12 87 TYR A CA 1
ATOM 695 C C . TYR A 1 87 ? 6.001 -1.827 11.289 1.00 91.12 87 TYR A C 1
ATOM 697 O O . TYR A 1 87 ? 5.503 -2.185 12.358 1.00 91.12 87 TYR A O 1
ATOM 705 N N . GLU A 1 88 ? 5.792 -0.621 10.757 1.00 89.12 88 GLU A N 1
ATOM 706 C CA . GLU A 1 88 ? 4.956 0.414 11.367 1.00 89.12 88 GLU A CA 1
ATOM 707 C C . GLU A 1 88 ? 3.488 -0.031 11.460 1.00 89.12 88 GLU A C 1
ATOM 709 O O . GLU A 1 88 ? 2.910 0.047 12.543 1.00 89.12 88 GLU A O 1
ATOM 714 N N . ILE A 1 89 ? 2.923 -0.603 10.389 1.00 85.94 89 ILE A N 1
ATOM 715 C CA . ILE A 1 89 ? 1.538 -1.102 10.378 1.00 85.94 89 ILE A CA 1
ATOM 716 C C . ILE A 1 89 ? 1.361 -2.286 11.339 1.00 85.94 89 ILE A C 1
ATOM 718 O O . ILE A 1 89 ? 0.374 -2.337 12.064 1.00 85.94 89 ILE A O 1
ATOM 722 N N . VAL A 1 90 ? 2.310 -3.227 11.406 1.00 90.31 90 VAL A N 1
ATOM 723 C CA . VAL A 1 90 ? 2.236 -4.354 12.357 1.00 90.31 90 VAL A CA 1
ATOM 724 C C . VAL A 1 90 ? 2.236 -3.855 13.803 1.00 90.31 90 VAL A C 1
ATOM 726 O O . VAL A 1 90 ? 1.448 -4.336 14.613 1.00 90.31 90 VAL A O 1
ATOM 729 N N . HIS A 1 91 ? 3.095 -2.888 14.140 1.00 90.25 91 HIS A N 1
ATOM 730 C CA . HIS A 1 91 ? 3.120 -2.317 15.490 1.00 90.25 91 HIS A CA 1
ATOM 731 C C . HIS A 1 91 ? 1.821 -1.584 15.815 1.00 90.25 91 HIS A C 1
ATOM 733 O O . HIS A 1 91 ? 1.308 -1.729 16.924 1.00 90.25 91 HIS A O 1
ATOM 739 N N . GLU A 1 92 ? 1.268 -0.862 14.845 1.00 84.94 92 GLU A N 1
ATOM 740 C CA . GLU A 1 92 ? -0.023 -0.193 14.972 1.00 84.94 92 GLU A CA 1
ATOM 741 C C . GLU A 1 92 ? -1.162 -1.191 15.230 1.00 84.94 92 GLU A C 1
ATOM 743 O O . GLU A 1 92 ? -1.916 -1.010 16.182 1.00 84.94 92 GLU A O 1
ATOM 748 N N . GLU A 1 93 ? -1.232 -2.292 14.477 1.00 85.00 93 GLU A N 1
ATOM 749 C CA . GLU A 1 93 ? -2.219 -3.368 14.684 1.00 85.00 93 GLU A CA 1
ATOM 750 C C . GLU A 1 93 ? -2.071 -4.066 16.045 1.00 85.00 93 GLU A C 1
ATOM 752 O O . GLU A 1 93 ? -3.013 -4.671 16.554 1.00 85.00 93 GLU A O 1
ATOM 757 N N . MET A 1 94 ? -0.890 -3.977 16.658 1.00 88.62 94 MET A N 1
ATOM 758 C CA . MET A 1 94 ? -0.624 -4.455 18.015 1.00 88.62 94 MET A CA 1
ATOM 759 C C . MET A 1 94 ? -0.894 -3.399 19.099 1.00 88.62 94 MET A C 1
ATOM 761 O O . MET A 1 94 ? -0.650 -3.681 20.273 1.00 88.62 94 MET A O 1
ATOM 765 N N . GLY A 1 95 ? -1.326 -2.186 18.737 1.00 84.25 95 GLY A N 1
ATOM 766 C CA . GLY A 1 95 ? -1.513 -1.070 19.669 1.00 84.25 95 GLY A CA 1
ATOM 767 C C . GLY A 1 95 ? -0.199 -0.531 20.250 1.00 84.25 95 GLY A C 1
ATOM 768 O O . GLY A 1 95 ? -0.186 0.061 21.328 1.00 84.25 95 GLY A O 1
ATOM 769 N N . LYS A 1 96 ? 0.934 -0.766 19.576 1.00 87.94 96 LYS A N 1
ATOM 770 C CA . LYS A 1 96 ? 2.279 -0.385 20.029 1.00 87.94 96 LYS A CA 1
ATOM 771 C C . LYS A 1 96 ? 2.825 0.786 19.222 1.00 87.94 96 LYS A C 1
ATOM 773 O O . LYS A 1 96 ? 2.534 0.954 18.041 1.00 87.94 96 LYS A O 1
ATOM 778 N N . HIS A 1 97 ? 3.708 1.561 19.847 1.00 83.81 97 HIS A N 1
ATOM 779 C CA . HIS A 1 97 ? 4.501 2.556 19.135 1.00 83.81 97 HIS A CA 1
ATOM 780 C C . HIS A 1 97 ? 5.752 1.903 18.532 1.00 83.81 97 HIS A C 1
ATOM 782 O O . HIS A 1 97 ? 6.540 1.314 19.277 1.00 83.81 97 HIS A O 1
ATOM 788 N N . PRO A 1 98 ? 5.963 1.993 17.209 1.00 85.00 98 PRO A N 1
ATOM 789 C CA . PRO A 1 98 ? 7.169 1.467 16.587 1.00 85.00 98 PRO A CA 1
ATOM 790 C C . PRO A 1 98 ? 8.400 2.273 17.032 1.00 85.00 98 PRO A C 1
ATOM 792 O O . PRO A 1 98 ? 8.365 3.501 17.108 1.00 85.00 98 PRO A O 1
ATOM 795 N N . THR A 1 99 ? 9.511 1.582 17.304 1.00 85.62 99 THR A N 1
ATOM 796 C CA . THR A 1 99 ? 10.799 2.216 17.667 1.00 85.62 99 THR A CA 1
ATOM 797 C C . THR A 1 99 ? 11.379 3.075 16.543 1.00 85.62 99 THR A C 1
ATOM 799 O O . THR A 1 99 ? 12.042 4.075 16.806 1.00 85.62 99 THR A O 1
ATOM 802 N N . VAL A 1 100 ? 11.111 2.697 15.292 1.00 83.75 100 VAL A N 1
ATOM 803 C CA . VAL A 1 100 ? 11.444 3.451 14.081 1.00 83.75 100 VAL A CA 1
ATOM 804 C C . VAL A 1 100 ? 10.145 3.689 13.322 1.00 83.75 100 VAL A C 1
ATOM 806 O O . VAL A 1 100 ? 9.446 2.736 12.996 1.00 83.75 100 VAL A O 1
ATOM 809 N N . SER A 1 101 ? 9.817 4.954 13.058 1.00 82.38 101 SER A N 1
ATOM 810 C CA . SER A 1 101 ? 8.556 5.359 12.429 1.00 82.38 101 SER A CA 1
ATOM 811 C C . SER A 1 101 ? 8.824 6.302 11.266 1.00 82.38 101 SER A C 1
ATOM 813 O O . SER A 1 101 ? 9.428 7.366 11.449 1.00 82.38 101 SER A O 1
ATOM 815 N N . ILE A 1 102 ? 8.334 5.928 10.081 1.00 81.25 102 ILE A N 1
ATOM 816 C CA . ILE A 1 102 ? 8.356 6.802 8.908 1.00 81.25 102 ILE A CA 1
ATOM 817 C C . ILE A 1 102 ? 7.435 7.987 9.170 1.00 81.25 102 ILE A C 1
ATOM 819 O O . ILE A 1 102 ? 7.822 9.117 8.886 1.00 81.25 102 ILE A O 1
ATOM 823 N N . SER A 1 103 ? 6.253 7.764 9.753 1.00 77.50 103 SER A N 1
ATOM 824 C CA . SER A 1 103 ? 5.312 8.858 10.023 1.00 77.50 103 SER A CA 1
ATOM 825 C C . SER A 1 103 ? 5.890 9.899 10.991 1.00 77.50 103 SER A C 1
ATOM 827 O O . SER A 1 103 ? 5.742 11.101 10.759 1.00 77.50 103 SER A O 1
ATOM 829 N N . SER A 1 104 ? 6.628 9.469 12.020 1.00 79.00 104 SER A N 1
ATOM 830 C CA . SER A 1 104 ? 7.334 10.369 12.937 1.00 79.00 104 SER A CA 1
ATOM 831 C C . SER A 1 104 ? 8.409 11.177 12.207 1.00 79.00 104 SER A C 1
ATOM 833 O O . SER A 1 104 ? 8.398 12.408 12.273 1.00 79.00 104 SER A O 1
ATOM 835 N N . ALA A 1 105 ? 9.280 10.513 11.436 1.00 80.50 105 ALA A N 1
ATOM 836 C CA . ALA A 1 105 ? 10.315 11.188 10.652 1.00 80.50 105 ALA A CA 1
ATOM 837 C C . ALA A 1 105 ? 9.713 12.197 9.658 1.00 80.50 105 ALA A C 1
ATOM 839 O O . ALA A 1 105 ? 10.175 13.333 9.567 1.00 80.50 105 ALA A O 1
ATOM 840 N N . LEU A 1 106 ? 8.632 11.822 8.970 1.00 77.69 106 LEU A N 1
ATOM 841 C CA . LEU A 1 106 ? 7.942 12.684 8.014 1.00 77.69 106 LEU A CA 1
ATOM 842 C C . LEU A 1 106 ? 7.318 13.909 8.695 1.00 77.69 106 LEU A C 1
ATOM 844 O O . LEU A 1 106 ? 7.412 15.008 8.159 1.00 77.69 106 LEU A O 1
ATOM 848 N N . SER A 1 107 ? 6.736 13.742 9.888 1.00 76.50 107 SER A N 1
ATOM 849 C CA . SER A 1 107 ? 6.171 14.853 10.672 1.00 76.50 107 SER A CA 1
ATOM 850 C C . SER A 1 107 ? 7.225 15.835 11.200 1.00 76.50 107 SER A C 1
ATOM 852 O O . SER A 1 107 ? 6.900 16.977 11.515 1.00 76.50 107 SER A O 1
ATOM 854 N N . HIS A 1 108 ? 8.488 15.406 11.287 1.00 78.00 108 HIS A N 1
ATOM 855 C CA . HIS A 1 108 ? 9.616 16.283 11.598 1.00 78.00 108 HIS A CA 1
ATOM 856 C C . HIS A 1 108 ? 10.174 16.983 10.351 1.00 78.00 108 HIS A C 1
ATOM 858 O O . HIS A 1 108 ? 10.605 18.129 10.443 1.00 78.00 108 HIS A O 1
ATOM 864 N N . LEU A 1 109 ? 10.176 16.305 9.198 1.00 78.88 109 LEU A N 1
ATOM 865 C CA . LEU A 1 109 ? 10.725 16.826 7.940 1.00 78.88 109 LEU A CA 1
ATOM 866 C C . LEU A 1 109 ? 9.762 17.762 7.201 1.00 78.88 109 LEU A C 1
ATOM 868 O O . LEU A 1 109 ? 10.193 18.720 6.564 1.00 78.88 109 LEU A O 1
ATOM 872 N N . LEU A 1 110 ? 8.463 17.487 7.277 1.00 72.19 110 LEU A N 1
ATOM 873 C CA . LEU A 1 110 ? 7.403 18.316 6.721 1.00 72.19 110 LEU A CA 1
ATOM 874 C C . LEU A 1 110 ? 6.625 18.925 7.890 1.00 72.19 110 LEU A C 1
ATOM 876 O O . LEU A 1 110 ? 6.268 18.167 8.792 1.00 72.19 110 LEU A O 1
ATOM 880 N N . PRO A 1 111 ? 6.307 20.238 7.885 1.00 69.81 111 PRO A N 1
ATOM 881 C CA . PRO A 1 111 ? 5.545 20.911 8.942 1.00 69.81 111 PRO A CA 1
ATOM 882 C C . PRO A 1 111 ? 4.073 20.464 8.917 1.00 69.81 111 PRO A C 1
ATOM 884 O O . PRO A 1 111 ? 3.155 21.218 8.608 1.00 69.81 111 PRO A O 1
ATOM 887 N N . THR A 1 112 ? 3.855 19.186 9.190 1.00 70.88 112 THR A N 1
ATOM 888 C CA . THR A 1 112 ? 2.592 18.469 9.081 1.00 70.88 112 THR A CA 1
ATOM 889 C C . THR A 1 112 ? 2.311 17.791 10.409 1.00 70.88 112 THR A C 1
ATOM 891 O O . THR A 1 112 ? 3.218 17.381 11.133 1.00 70.88 112 THR A O 1
ATOM 894 N N . SER A 1 113 ? 1.033 17.681 10.766 1.00 77.81 113 SER A N 1
ATOM 895 C CA . SER A 1 113 ? 0.664 16.989 11.999 1.00 77.81 113 SER A CA 1
ATOM 896 C C . SER A 1 113 ? 1.074 15.509 11.929 1.00 77.81 113 SER A C 1
ATOM 898 O O . SER A 1 113 ? 1.031 14.904 10.855 1.00 77.81 113 SER A O 1
ATOM 900 N N . LYS A 1 114 ? 1.387 14.885 13.075 1.00 72.25 114 LYS A N 1
ATOM 901 C CA . LYS A 1 114 ? 1.643 13.428 13.156 1.00 72.25 114 LYS A CA 1
ATOM 902 C C . LYS A 1 114 ? 0.527 12.605 12.509 1.00 72.25 114 LYS A C 1
ATOM 904 O O . LYS A 1 114 ? 0.777 11.585 11.878 1.00 72.25 114 LYS A O 1
ATOM 909 N N . ARG A 1 115 ? -0.713 13.082 12.621 1.00 70.69 115 ARG A N 1
ATOM 910 C CA . ARG A 1 115 ? -1.888 12.463 12.011 1.00 70.69 115 ARG A CA 1
ATOM 911 C C . ARG A 1 115 ? -1.893 12.584 10.487 1.00 70.69 115 ARG A C 1
ATOM 913 O O . ARG A 1 115 ? -2.192 11.608 9.814 1.00 70.69 115 ARG A O 1
ATOM 920 N N . SER A 1 116 ? -1.529 13.743 9.943 1.00 73.94 116 SER A N 1
ATOM 921 C CA . SER A 1 116 ? -1.371 13.940 8.496 1.00 73.94 116 SER A CA 1
ATOM 922 C C . SER A 1 116 ? -0.245 13.069 7.934 1.00 73.94 116 SER A C 1
ATOM 924 O O . SER A 1 116 ? -0.418 12.462 6.882 1.00 73.94 116 SER A O 1
ATOM 926 N N . ALA A 1 117 ? 0.871 12.952 8.657 1.00 74.31 117 ALA A N 1
ATOM 927 C CA . ALA A 1 117 ? 1.973 12.070 8.285 1.00 74.31 117 ALA A CA 1
ATOM 928 C C . ALA A 1 117 ? 1.564 10.588 8.320 1.00 74.31 117 ALA A C 1
ATOM 930 O O . ALA A 1 117 ? 1.866 9.848 7.388 1.00 74.31 117 ALA A O 1
ATOM 931 N N . ARG A 1 118 ? 0.811 10.160 9.342 1.00 72.69 118 ARG A N 1
ATOM 932 C CA . ARG A 1 118 ? 0.232 8.808 9.412 1.00 72.69 118 ARG A CA 1
ATOM 933 C C . ARG A 1 118 ? -0.711 8.545 8.244 1.00 72.69 118 ARG A C 1
ATOM 935 O O . ARG A 1 118 ? -0.578 7.535 7.568 1.00 72.69 118 ARG A O 1
ATOM 942 N N . HIS A 1 119 ? -1.618 9.477 7.963 1.00 77.19 119 HIS A N 1
ATOM 943 C CA . HIS A 1 119 ? -2.541 9.367 6.835 1.00 77.19 119 HIS A CA 1
ATOM 944 C C . HIS A 1 119 ? -1.796 9.226 5.507 1.00 77.19 119 HIS A C 1
ATOM 946 O O . HIS A 1 119 ? -2.150 8.391 4.682 1.00 77.19 119 HIS A O 1
ATOM 952 N N . PHE A 1 120 ? -0.718 9.988 5.324 1.00 78.25 120 PHE A N 1
ATOM 953 C CA . PHE A 1 120 ? 0.148 9.852 4.161 1.00 78.25 120 PHE A CA 1
ATOM 954 C C . PHE A 1 120 ? 0.792 8.463 4.081 1.00 78.25 120 PHE A C 1
ATOM 956 O O . PHE A 1 120 ? 0.735 7.846 3.025 1.00 78.25 120 PHE A O 1
ATOM 963 N N . VAL A 1 121 ? 1.336 7.928 5.181 1.00 76.19 121 VAL A N 1
ATOM 964 C CA . VAL A 1 121 ? 1.895 6.562 5.214 1.00 76.19 121 VAL A CA 1
ATOM 965 C C . VAL A 1 121 ? 0.842 5.515 4.849 1.00 76.19 121 VAL A C 1
ATOM 967 O O . VAL A 1 121 ? 1.145 4.589 4.104 1.00 76.19 121 VAL A O 1
ATOM 970 N N . ILE A 1 122 ? -0.400 5.681 5.305 1.00 76.12 122 ILE A N 1
ATOM 971 C CA . ILE A 1 122 ? -1.514 4.785 4.973 1.00 76.12 122 ILE A CA 1
ATOM 972 C C . ILE A 1 122 ? -1.889 4.887 3.488 1.00 76.12 122 ILE A C 1
ATOM 974 O O . ILE A 1 122 ? -2.069 3.870 2.827 1.00 76.12 122 ILE A O 1
ATOM 978 N N . VAL A 1 123 ? -1.999 6.096 2.933 1.00 81.12 123 VAL A N 1
ATOM 979 C CA . VAL A 1 123 ? -2.265 6.270 1.496 1.00 81.12 123 VAL A CA 1
ATOM 980 C C . VAL A 1 123 ? -1.126 5.666 0.678 1.00 81.12 123 VAL A C 1
ATOM 982 O O . VAL A 1 123 ? -1.375 4.930 -0.273 1.00 81.12 123 VAL A O 1
ATOM 985 N N . MET A 1 124 ? 0.122 5.926 1.065 1.00 76.94 124 MET A N 1
ATOM 986 C CA . MET A 1 124 ? 1.295 5.366 0.401 1.00 76.94 124 MET A CA 1
ATOM 987 C C . MET A 1 124 ? 1.349 3.844 0.521 1.00 76.94 124 MET A C 1
ATOM 989 O O . MET A 1 124 ? 1.721 3.199 -0.451 1.00 76.94 124 MET A O 1
ATOM 993 N N . SER A 1 125 ? 0.932 3.259 1.651 1.00 71.69 125 SER A N 1
ATOM 994 C CA . SER A 1 125 ? 0.923 1.803 1.830 1.00 71.69 125 SER A CA 1
ATOM 995 C C . SER A 1 125 ? -0.019 1.099 0.858 1.00 71.69 125 SER A C 1
ATOM 997 O O . SER A 1 125 ? 0.323 0.037 0.346 1.00 71.69 125 SER A O 1
ATOM 999 N N . VAL A 1 126 ? -1.149 1.742 0.555 1.00 73.94 126 VAL A N 1
ATOM 1000 C CA . VAL A 1 126 ? -2.134 1.304 -0.445 1.00 73.94 126 VAL A CA 1
ATOM 1001 C C . VAL A 1 126 ? -1.705 1.653 -1.872 1.00 73.94 126 VAL A C 1
ATOM 1003 O O . VAL A 1 126 ? -2.235 1.089 -2.805 1.00 73.94 126 VAL A O 1
ATOM 1006 N N . SER A 1 127 ? -0.758 2.575 -2.063 1.00 79.25 127 SER A N 1
ATOM 1007 C CA . SER A 1 127 ? -0.348 3.045 -3.398 1.00 79.25 127 SER A CA 1
ATOM 1008 C C . SER A 1 127 ? 1.010 2.506 -3.854 1.00 79.25 127 SER A C 1
ATOM 1010 O O . SER A 1 127 ? 1.537 2.940 -4.884 1.00 79.25 127 SER A O 1
ATOM 1012 N N . TRP A 1 128 ? 1.630 1.610 -3.078 1.00 73.88 128 TRP A N 1
ATOM 1013 C CA . TRP A 1 128 ? 2.914 1.006 -3.445 1.00 73.88 128 TRP A CA 1
ATOM 1014 C C . TRP A 1 128 ? 2.795 0.095 -4.659 1.00 73.88 128 TRP A C 1
ATOM 1016 O O . TRP A 1 128 ? 3.728 0.041 -5.455 1.00 73.88 128 TRP A O 1
ATOM 1026 N N . ASP A 1 129 ? 1.666 -0.586 -4.827 1.00 68.62 129 ASP A N 1
ATOM 1027 C CA . ASP A 1 129 ? 1.371 -1.382 -6.014 1.00 68.62 129 ASP A CA 1
ATOM 1028 C C . ASP A 1 129 ? 1.350 -0.500 -7.275 1.00 68.62 129 ASP A C 1
ATOM 1030 O O . ASP A 1 129 ? 1.940 -0.877 -8.282 1.00 68.62 129 ASP A O 1
ATOM 1034 N N . ALA A 1 130 ? 0.804 0.718 -7.199 1.00 72.56 130 ALA A N 1
ATOM 1035 C CA . ALA A 1 130 ? 0.788 1.688 -8.288 1.00 72.56 130 ALA A CA 1
ATOM 1036 C C . ALA A 1 130 ? 2.175 2.260 -8.586 1.00 72.56 130 ALA A C 1
ATOM 1038 O O . ALA A 1 130 ? 2.550 2.422 -9.748 1.00 72.56 130 ALA A O 1
ATOM 1039 N N . LEU A 1 131 ? 2.988 2.521 -7.557 1.00 73.19 131 LEU A N 1
ATOM 1040 C CA . LEU A 1 131 ? 4.397 2.832 -7.788 1.00 73.19 131 LEU A CA 1
ATOM 1041 C C . LEU A 1 131 ? 5.082 1.638 -8.466 1.00 73.19 131 LEU A C 1
ATOM 1043 O O . LEU A 1 131 ? 5.843 1.810 -9.400 1.00 73.19 131 LEU A O 1
ATOM 1047 N N . LEU A 1 132 ? 4.809 0.403 -8.077 1.00 67.75 132 LEU A N 1
ATOM 1048 C CA . LEU A 1 132 ? 5.506 -0.757 -8.636 1.00 67.75 132 LEU A CA 1
ATOM 1049 C C . LEU A 1 132 ? 4.874 -1.311 -9.921 1.00 67.75 132 LEU A C 1
ATOM 1051 O O . LEU A 1 132 ? 5.440 -2.222 -10.526 1.00 67.75 132 LEU A O 1
ATOM 1055 N N . CYS A 1 133 ? 3.754 -0.754 -10.388 1.00 66.69 133 CYS A N 1
ATOM 1056 C CA . CYS A 1 133 ? 3.066 -1.261 -11.571 1.00 66.69 133 CYS A CA 1
ATOM 1057 C C . CYS A 1 133 ? 3.710 -0.823 -12.885 1.00 66.69 133 CYS A C 1
ATOM 1059 O O . CYS A 1 133 ? 3.509 -1.479 -13.906 1.00 66.69 133 CYS A O 1
ATOM 1061 N N . ALA A 1 134 ? 4.478 0.271 -12.890 1.00 65.25 134 ALA A N 1
ATOM 1062 C CA . ALA A 1 134 ? 5.067 0.787 -14.120 1.00 65.25 134 ALA A CA 1
ATOM 1063 C C . ALA A 1 134 ? 5.964 -0.252 -14.819 1.00 65.25 134 ALA A C 1
ATOM 1065 O O . ALA A 1 134 ? 5.702 -0.515 -15.988 1.00 65.25 134 ALA A O 1
ATOM 1066 N N . PRO A 1 135 ? 6.911 -0.944 -14.147 1.00 63.41 135 PRO A N 1
ATOM 1067 C CA . PRO A 1 135 ? 7.649 -2.060 -14.745 1.00 63.41 135 PRO A CA 1
ATOM 1068 C C . PRO A 1 135 ? 6.772 -3.138 -15.401 1.00 63.41 135 PRO A C 1
ATOM 1070 O O . PRO A 1 135 ? 7.134 -3.660 -16.452 1.00 63.41 135 PRO A O 1
ATOM 1073 N N . ALA A 1 136 ? 5.609 -3.451 -14.821 1.00 62.81 136 ALA A N 1
ATOM 1074 C CA . ALA A 1 136 ? 4.694 -4.463 -15.352 1.00 62.81 136 ALA A CA 1
ATOM 1075 C C . ALA A 1 136 ? 3.909 -3.980 -16.587 1.00 62.81 136 ALA A C 1
ATOM 1077 O O . ALA A 1 136 ? 3.546 -4.785 -17.442 1.00 62.81 136 ALA A O 1
ATOM 1078 N N . LEU A 1 137 ? 3.674 -2.670 -16.705 1.00 66.44 137 LEU A N 1
ATOM 1079 C CA . LEU A 1 137 ? 2.965 -2.048 -17.830 1.00 66.44 137 LEU A CA 1
ATOM 1080 C C . LEU A 1 137 ? 3.876 -1.723 -19.020 1.00 66.44 137 LEU A C 1
ATOM 1082 O O . LEU A 1 137 ? 3.397 -1.333 -20.081 1.00 66.44 137 LEU A O 1
ATOM 1086 N N . ILE A 1 138 ? 5.185 -1.900 -18.878 1.00 67.62 138 ILE A N 1
ATOM 1087 C CA . ILE A 1 138 ? 6.142 -1.558 -19.927 1.00 67.62 138 ILE A CA 1
ATOM 1088 C C . ILE A 1 138 ? 6.198 -2.579 -21.068 1.00 67.62 138 ILE A C 1
ATOM 1090 O O . ILE A 1 138 ? 6.102 -2.144 -22.211 1.00 67.62 138 ILE A O 1
ATOM 1094 N N . PRO A 1 139 ? 6.252 -3.904 -20.831 1.00 64.12 139 PRO A N 1
ATOM 1095 C CA . PRO A 1 139 ? 6.103 -4.882 -21.915 1.00 64.12 139 PRO A CA 1
ATOM 1096 C C . PRO A 1 139 ? 4.766 -4.723 -22.655 1.00 64.12 139 PRO A C 1
ATOM 1098 O O . PRO A 1 139 ? 4.650 -4.985 -23.851 1.00 64.12 139 PRO A O 1
ATOM 1101 N N . LEU A 1 140 ? 3.747 -4.251 -21.936 1.00 65.31 140 LEU A N 1
ATOM 1102 C CA . LEU A 1 140 ? 2.441 -3.876 -22.471 1.00 65.31 140 LEU A CA 1
ATOM 1103 C C . LEU A 1 140 ? 2.513 -2.640 -23.377 1.00 65.31 140 LEU A C 1
ATOM 1105 O O . LEU A 1 140 ? 1.958 -2.651 -24.471 1.00 65.31 140 LEU A O 1
ATOM 1109 N N . ALA A 1 141 ? 3.236 -1.604 -22.954 1.00 67.44 141 ALA A N 1
ATOM 1110 C CA . ALA A 1 141 ? 3.489 -0.423 -23.770 1.00 67.44 141 ALA A CA 1
ATOM 1111 C C . ALA A 1 141 ? 4.326 -0.754 -25.019 1.00 67.44 141 ALA A C 1
ATOM 1113 O O . ALA A 1 141 ? 4.016 -0.272 -26.104 1.00 67.44 141 ALA A O 1
ATOM 1114 N N . GLU A 1 142 ? 5.347 -1.607 -24.882 1.00 68.75 142 GLU A N 1
ATOM 1115 C CA . GLU A 1 142 ? 6.219 -2.041 -25.981 1.00 68.75 142 GLU A CA 1
ATOM 1116 C C . GLU A 1 142 ? 5.477 -2.939 -26.986 1.00 68.75 142 GLU A C 1
ATOM 1118 O O . GLU A 1 142 ? 5.669 -2.794 -28.186 1.00 68.75 142 GLU A O 1
ATOM 1123 N N . SER A 1 143 ? 4.588 -3.830 -26.531 1.00 67.44 143 SER A N 1
ATOM 1124 C CA . SER A 1 143 ? 3.779 -4.686 -27.422 1.00 67.44 143 SER A CA 1
ATOM 1125 C C . SER A 1 143 ? 2.609 -3.963 -28.099 1.00 67.44 143 SER A C 1
ATOM 1127 O O . SER A 1 143 ? 2.102 -4.441 -29.117 1.00 67.44 143 SER A O 1
ATOM 1129 N N . GLY A 1 144 ? 2.175 -2.835 -27.533 1.00 65.00 144 GLY A N 1
ATOM 1130 C CA . GLY A 1 144 ? 1.131 -1.971 -28.081 1.00 65.00 144 GLY A CA 1
ATOM 1131 C C . GLY A 1 144 ? 1.644 -0.802 -28.927 1.00 65.00 144 GLY A C 1
ATOM 1132 O O . GLY A 1 144 ? 0.816 -0.011 -29.376 1.00 65.00 144 GLY A O 1
ATOM 1133 N N . ASP A 1 145 ? 2.963 -0.663 -29.119 1.00 71.75 145 ASP A N 1
ATOM 1134 C CA . ASP A 1 145 ? 3.620 0.493 -29.758 1.00 71.75 145 ASP A CA 1
ATOM 1135 C C . ASP A 1 145 ? 3.220 1.847 -29.139 1.00 71.75 145 ASP A C 1
ATOM 1137 O O . ASP A 1 145 ? 3.024 2.861 -29.818 1.00 71.75 145 ASP A O 1
ATOM 1141 N N . TRP A 1 146 ? 3.072 1.879 -27.816 1.00 75.38 146 TRP A N 1
ATOM 1142 C CA . TRP A 1 146 ? 2.669 3.081 -27.099 1.00 75.38 146 TRP A CA 1
ATOM 1143 C C . TRP A 1 146 ? 3.817 4.066 -26.962 1.00 75.38 146 TRP A C 1
ATOM 1145 O O . TRP A 1 146 ? 4.874 3.758 -26.412 1.00 75.38 146 TRP A O 1
ATOM 1155 N N . ASN A 1 147 ? 3.576 5.306 -27.377 1.00 78.06 147 ASN A N 1
ATOM 1156 C CA . ASN A 1 147 ? 4.495 6.391 -27.067 1.00 78.06 147 ASN A CA 1
ATOM 1157 C C . ASN A 1 147 ? 4.354 6.839 -25.597 1.00 78.06 147 ASN A C 1
ATOM 1159 O O . ASN A 1 147 ? 3.359 6.568 -24.919 1.00 78.06 147 ASN A O 1
ATOM 1163 N N . THR A 1 148 ? 5.344 7.583 -25.100 1.00 76.88 148 THR A N 1
ATOM 1164 C CA . THR A 1 148 ? 5.393 8.067 -23.708 1.00 76.88 148 THR A CA 1
ATOM 1165 C C . THR A 1 148 ? 4.152 8.869 -23.300 1.00 76.88 148 THR A C 1
ATOM 1167 O O . THR A 1 148 ? 3.744 8.820 -22.142 1.00 76.88 148 THR A O 1
ATOM 1170 N N . VAL A 1 149 ? 3.527 9.592 -24.238 1.00 79.50 149 VAL A N 1
ATOM 1171 C CA . VAL A 1 149 ? 2.314 10.380 -23.971 1.00 79.50 149 VAL A CA 1
ATOM 1172 C C . VAL A 1 149 ? 1.106 9.468 -23.764 1.00 79.50 149 VAL A C 1
ATOM 1174 O O . VAL A 1 149 ? 0.337 9.692 -22.834 1.00 79.50 149 VAL A O 1
ATOM 1177 N N . GLN A 1 150 ? 0.953 8.422 -24.578 1.00 77.06 150 GLN A N 1
ATOM 1178 C CA . GLN A 1 150 ? -0.115 7.428 -24.429 1.00 77.06 150 GLN A CA 1
ATOM 1179 C C . GLN A 1 150 ? 0.026 6.651 -23.118 1.00 77.06 150 GLN A C 1
ATOM 1181 O O . GLN A 1 150 ? -0.951 6.510 -22.386 1.00 77.06 150 GLN A O 1
ATOM 1186 N N . LEU A 1 151 ? 1.248 6.231 -22.780 1.00 76.94 151 LEU A N 1
ATOM 1187 C CA . LEU A 1 151 ? 1.533 5.561 -21.513 1.00 76.94 151 LEU A CA 1
ATOM 1188 C C . LEU A 1 151 ? 1.251 6.473 -20.306 1.00 76.94 151 LEU A C 1
ATOM 1190 O O . LEU A 1 151 ? 0.572 6.066 -19.365 1.00 76.94 151 LEU A O 1
ATOM 1194 N N . GLY A 1 152 ? 1.698 7.733 -20.356 1.00 77.62 152 GLY A N 1
ATOM 1195 C CA . GLY A 1 152 ? 1.395 8.725 -19.321 1.00 77.62 152 GLY A CA 1
ATOM 1196 C C . GLY A 1 152 ? -0.105 9.008 -19.187 1.00 77.62 152 GLY A C 1
ATOM 1197 O O . GLY A 1 152 ? -0.626 9.081 -18.076 1.00 77.62 152 GLY A O 1
ATOM 1198 N N . GLY A 1 153 ? -0.818 9.106 -20.312 1.00 78.12 153 GLY A N 1
ATOM 1199 C CA . GLY A 1 153 ? -2.271 9.256 -20.342 1.00 78.12 153 GLY A CA 1
ATOM 1200 C C . GLY A 1 153 ? -2.998 8.070 -19.707 1.00 78.12 153 GLY A C 1
ATOM 1201 O O . GLY A 1 153 ? -3.932 8.275 -18.935 1.00 78.12 153 GLY A O 1
ATOM 1202 N N . ALA A 1 154 ? -2.540 6.840 -19.956 1.00 78.44 154 ALA A N 1
ATOM 1203 C CA . ALA A 1 154 ? -3.098 5.641 -19.332 1.00 78.44 154 ALA A CA 1
ATOM 1204 C C . ALA A 1 154 ? -2.955 5.666 -17.801 1.00 78.44 154 ALA A C 1
ATOM 1206 O O . ALA A 1 154 ? -3.912 5.345 -17.096 1.00 78.44 154 ALA A O 1
ATOM 1207 N N . PHE A 1 155 ? -1.817 6.131 -17.274 1.00 83.25 155 PHE A N 1
ATOM 1208 C CA . PHE A 1 155 ? -1.631 6.297 -15.828 1.00 83.25 155 PHE A CA 1
ATOM 1209 C C . PHE A 1 155 ? -2.616 7.305 -15.218 1.00 83.25 155 PHE A C 1
ATOM 1211 O O . PHE A 1 155 ? -3.172 7.043 -14.153 1.00 83.25 155 PHE A O 1
ATOM 1218 N N . LEU A 1 156 ? -2.913 8.413 -15.908 1.00 83.69 156 LEU A N 1
ATOM 1219 C CA . LEU A 1 156 ? -3.940 9.364 -15.458 1.00 83.69 156 LEU A CA 1
ATOM 1220 C C . LEU A 1 156 ? -5.336 8.730 -15.419 1.00 83.69 156 LEU A C 1
ATOM 1222 O O . LEU A 1 156 ? -6.096 8.976 -14.482 1.00 83.69 156 LEU A O 1
ATOM 1226 N N . VAL A 1 157 ? -5.681 7.898 -16.409 1.00 82.75 157 VAL A N 1
ATOM 1227 C CA . VAL A 1 157 ? -6.963 7.174 -16.414 1.00 82.75 157 VAL A CA 1
ATOM 1228 C C . VAL A 1 157 ? -7.030 6.185 -15.252 1.00 82.75 157 VAL A C 1
ATOM 1230 O O . VAL A 1 157 ? -8.043 6.152 -14.553 1.00 82.75 157 VAL A O 1
ATOM 1233 N N . PHE A 1 158 ? -5.959 5.430 -14.985 1.00 81.81 158 PHE A N 1
ATOM 1234 C CA . PHE A 1 158 ? -5.910 4.524 -13.834 1.00 81.81 158 PHE A CA 1
ATOM 1235 C C . PHE A 1 158 ? -6.059 5.267 -12.509 1.00 81.81 158 PHE A C 1
ATOM 1237 O O . PHE A 1 158 ? -6.825 4.829 -11.654 1.00 81.81 158 PHE A O 1
ATOM 1244 N N . GLY A 1 159 ? -5.418 6.424 -12.350 1.00 83.88 159 GLY A N 1
ATOM 1245 C CA . GLY A 1 159 ? -5.596 7.238 -11.154 1.00 83.88 159 GLY A CA 1
ATOM 1246 C C . GLY A 1 159 ? -6.996 7.847 -11.021 1.00 83.88 159 GLY A C 1
ATOM 1247 O O . GLY A 1 159 ? -7.552 7.881 -9.924 1.00 83.88 159 GLY A O 1
ATOM 1248 N N . LEU A 1 160 ? -7.643 8.243 -12.122 1.00 86.44 160 LEU A N 1
ATOM 1249 C CA . LEU A 1 160 ? -9.054 8.642 -12.092 1.00 86.44 160 LEU A CA 1
ATOM 1250 C C . LEU A 1 160 ? -9.944 7.473 -11.638 1.00 86.44 160 LEU A C 1
ATOM 1252 O O . LEU A 1 160 ? -10.783 7.641 -10.752 1.00 86.44 160 LEU A O 1
ATOM 1256 N N . MET A 1 161 ? -9.746 6.283 -12.215 1.00 86.38 161 MET A N 1
ATOM 1257 C CA . MET A 1 161 ? -10.475 5.070 -11.832 1.00 86.38 161 MET A CA 1
ATOM 1258 C C . MET A 1 161 ? -10.246 4.719 -10.360 1.00 86.38 161 MET A C 1
ATOM 1260 O O . MET A 1 161 ? -11.204 4.383 -9.661 1.00 86.38 161 MET A O 1
ATOM 1264 N N . ALA A 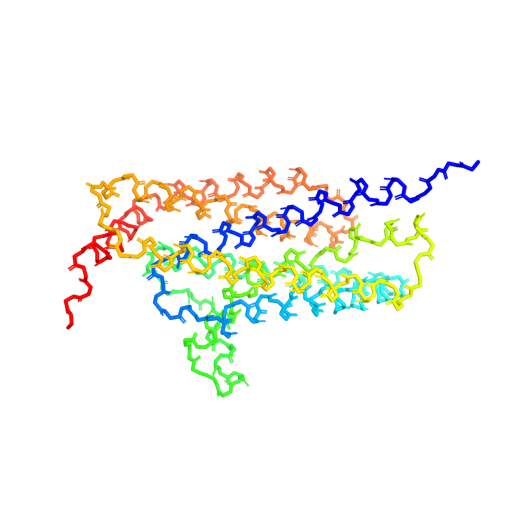1 162 ? -9.012 4.861 -9.872 1.00 86.69 162 ALA A N 1
ATOM 1265 C CA . ALA A 1 162 ? -8.665 4.675 -8.471 1.00 86.69 162 ALA A CA 1
ATOM 1266 C C . ALA A 1 162 ? -9.454 5.627 -7.566 1.00 86.69 162 ALA A C 1
ATOM 1268 O O . ALA A 1 162 ? -10.111 5.192 -6.619 1.00 86.69 162 ALA A O 1
ATOM 1269 N N . GLY A 1 163 ? -9.463 6.921 -7.900 1.00 87.12 163 GLY A N 1
ATOM 1270 C CA . GLY A 1 163 ? -10.198 7.936 -7.150 1.00 87.12 163 GLY A CA 1
ATOM 1271 C C . GLY A 1 163 ? -11.710 7.695 -7.146 1.00 87.12 163 GLY A C 1
ATOM 1272 O O . GLY A 1 163 ? -12.345 7.780 -6.095 1.00 87.12 163 GLY A O 1
ATOM 1273 N N . VAL A 1 164 ? -12.299 7.332 -8.290 1.00 89.25 164 VAL A N 1
ATOM 1274 C CA . VAL A 1 164 ? -13.734 7.002 -8.391 1.00 89.25 164 VAL A CA 1
ATOM 1275 C C . VAL A 1 164 ? -14.069 5.750 -7.577 1.00 89.25 164 VAL A C 1
ATO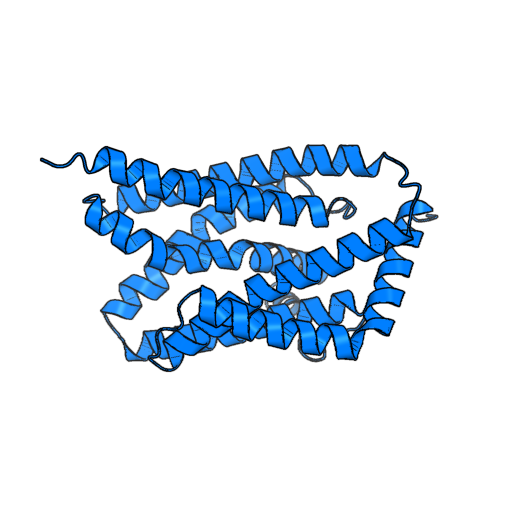M 1277 O O . VAL A 1 164 ? -15.073 5.729 -6.859 1.00 89.25 164 VAL A O 1
ATOM 1280 N N . THR A 1 165 ? -13.223 4.723 -7.632 1.00 90.00 165 THR A N 1
ATOM 1281 C CA . THR A 1 165 ? -13.408 3.486 -6.861 1.00 90.00 165 THR A CA 1
ATOM 1282 C C . THR A 1 165 ? -13.311 3.754 -5.363 1.00 90.00 165 THR A C 1
ATOM 1284 O O . THR A 1 165 ? -14.199 3.370 -4.602 1.00 90.00 165 THR A O 1
ATOM 1287 N N . ALA A 1 166 ? -12.298 4.499 -4.926 1.00 88.06 166 ALA A N 1
ATOM 1288 C CA . ALA A 1 166 ? -12.151 4.894 -3.532 1.00 88.06 166 ALA A CA 1
ATOM 1289 C C . ALA A 1 166 ? -13.330 5.760 -3.059 1.00 88.06 166 ALA A C 1
ATOM 1291 O O . ALA A 1 166 ? -13.853 5.540 -1.972 1.00 88.06 166 ALA A O 1
ATOM 1292 N N . TYR A 1 167 ? -13.808 6.703 -3.878 1.00 91.25 167 TYR A N 1
ATOM 1293 C CA . TYR A 1 167 ? -14.964 7.546 -3.556 1.00 91.25 167 TYR A CA 1
ATOM 1294 C C . TYR A 1 167 ? -16.259 6.742 -3.399 1.00 91.25 167 TYR A C 1
ATOM 1296 O O . TYR A 1 167 ? -16.987 6.906 -2.418 1.00 91.25 167 TYR A O 1
ATOM 1304 N N . THR A 1 168 ? -16.557 5.873 -4.367 1.00 92.19 168 THR A N 1
ATOM 1305 C CA . THR A 1 168 ? -17.754 5.021 -4.330 1.00 92.19 168 THR A CA 1
ATOM 1306 C C . THR A 1 168 ? -17.704 4.072 -3.139 1.00 92.19 168 THR A C 1
ATOM 1308 O O . THR A 1 168 ? -18.688 3.958 -2.408 1.00 92.19 168 THR A O 1
ATOM 1311 N N . THR A 1 169 ? -16.538 3.490 -2.861 1.00 88.44 169 THR A N 1
ATOM 1312 C CA . THR A 1 169 ? -16.335 2.640 -1.686 1.00 88.44 169 THR A CA 1
ATOM 1313 C C . THR A 1 169 ? -16.449 3.427 -0.385 1.00 88.44 169 THR A C 1
ATOM 1315 O O . THR A 1 169 ? -17.044 2.927 0.563 1.00 88.44 169 THR A O 1
ATOM 1318 N N . LEU A 1 170 ? -15.978 4.680 -0.330 1.00 87.88 170 LEU A N 1
ATOM 1319 C CA . LEU A 1 170 ? -16.157 5.546 0.841 1.00 87.88 170 LEU A CA 1
ATOM 1320 C C . LEU A 1 170 ? -17.635 5.765 1.163 1.00 87.88 170 LEU A C 1
ATOM 1322 O O . LEU A 1 170 ? -18.012 5.786 2.332 1.00 87.88 170 LEU A O 1
ATOM 1326 N N . LYS A 1 171 ? -18.485 5.916 0.139 1.00 88.31 171 LYS A N 1
ATOM 1327 C CA . LYS A 1 171 ? -19.934 6.031 0.346 1.00 88.31 171 LYS A CA 1
ATOM 1328 C C . LYS A 1 171 ? -20.523 4.757 0.936 1.00 88.31 171 LYS A C 1
ATOM 1330 O O . LYS A 1 171 ? -21.307 4.846 1.876 1.00 88.31 171 LYS A O 1
ATOM 1335 N N . VAL A 1 172 ? -20.126 3.593 0.421 1.00 87.31 172 VAL A N 1
ATOM 1336 C CA . VAL A 1 172 ? -20.546 2.294 0.971 1.00 87.31 172 VAL A CA 1
ATOM 1337 C C . VAL A 1 172 ? -20.068 2.148 2.416 1.00 87.31 172 VAL A C 1
ATOM 1339 O O . VAL A 1 172 ? -20.860 1.845 3.302 1.00 87.31 172 VAL A O 1
ATOM 1342 N N . ALA A 1 173 ? -18.799 2.456 2.678 1.00 82.94 173 ALA A N 1
ATOM 1343 C CA . ALA A 1 173 ? -18.206 2.449 4.007 1.00 82.94 173 ALA A CA 1
ATOM 1344 C C . ALA A 1 173 ? -18.953 3.375 4.978 1.00 82.94 173 ALA A C 1
ATOM 1346 O O . ALA A 1 173 ? -19.284 2.963 6.085 1.00 82.94 173 ALA A O 1
ATOM 1347 N N . SER A 1 174 ? -19.281 4.598 4.557 1.00 82.12 174 SER A N 1
ATOM 1348 C CA . SER A 1 174 ? -20.061 5.549 5.353 1.00 82.12 174 SER A CA 1
ATOM 1349 C C . SER A 1 174 ? -21.466 5.032 5.668 1.00 82.12 174 SER A C 1
ATOM 1351 O O . SER A 1 174 ? -21.933 5.230 6.786 1.00 82.12 174 SER A O 1
ATOM 1353 N N . GLN A 1 175 ? -22.123 4.343 4.732 1.00 83.62 175 GLN A N 1
ATOM 1354 C CA . GLN A 1 175 ? -23.409 3.684 4.988 1.00 83.62 175 GLN A CA 1
ATOM 1355 C C . GLN A 1 175 ? -23.274 2.490 5.938 1.00 83.62 175 GLN A C 1
ATOM 1357 O O . GLN A 1 175 ? -24.192 2.201 6.695 1.00 83.62 175 GLN A O 1
ATOM 1362 N N . TRP A 1 176 ? -22.143 1.786 5.920 1.00 79.62 176 TRP A N 1
ATOM 1363 C CA . TRP A 1 176 ? -21.882 0.686 6.848 1.00 79.62 176 TRP A CA 1
ATOM 1364 C C . TRP A 1 176 ? -21.537 1.160 8.261 1.00 79.62 176 TRP A C 1
ATOM 1366 O O . TRP A 1 176 ? -21.827 0.438 9.210 1.00 79.62 176 TRP A O 1
ATOM 1376 N N . ARG A 1 177 ? -20.981 2.370 8.434 1.00 73.81 177 ARG A N 1
ATOM 1377 C CA . ARG A 1 177 ? -20.745 2.965 9.769 1.00 73.81 177 ARG A CA 1
ATOM 1378 C C . ARG A 1 177 ? -22.022 3.080 10.586 1.00 73.81 177 ARG A C 1
ATOM 1380 O O . ARG A 1 177 ? -21.985 2.895 11.794 1.00 73.81 177 ARG A O 1
ATOM 1387 N N . THR A 1 178 ? -23.141 3.375 9.932 1.00 72.94 178 THR A N 1
ATOM 1388 C CA . THR A 1 178 ? -24.429 3.566 10.608 1.00 72.94 178 THR A CA 1
ATOM 1389 C C . THR A 1 178 ? -25.143 2.249 10.921 1.00 72.94 178 THR A C 1
ATOM 1391 O O . THR A 1 178 ? -26.188 2.265 11.566 1.00 72.94 178 THR A O 1
ATOM 1394 N N . GLN A 1 179 ? -24.599 1.101 10.499 1.00 74.75 179 GLN A N 1
ATOM 1395 C CA . GLN A 1 179 ? -25.159 -0.210 10.818 1.00 74.75 179 GLN A CA 1
ATOM 1396 C C . GLN A 1 179 ? -24.520 -0.788 12.086 1.00 74.75 179 GLN A C 1
ATOM 1398 O O . GLN A 1 179 ? -23.303 -0.951 12.178 1.00 74.75 179 GLN A O 1
ATOM 1403 N N . HIS A 1 180 ? -25.348 -1.166 13.064 1.00 66.62 180 HIS A N 1
ATOM 1404 C CA . HIS A 1 180 ? -24.880 -1.871 14.257 1.00 66.62 180 HIS A CA 1
ATOM 1405 C C . HIS A 1 180 ? -24.527 -3.325 13.920 1.00 66.62 180 HIS A C 1
ATOM 1407 O O . HIS A 1 180 ? -25.389 -4.137 13.580 1.00 66.62 180 HIS A O 1
ATOM 1413 N N . PHE A 1 181 ? -23.248 -3.676 14.049 1.00 71.06 181 PHE A N 1
ATOM 1414 C CA . PHE A 1 181 ? -22.787 -5.052 13.882 1.00 71.06 181 PHE A CA 1
ATOM 1415 C C . PHE A 1 181 ? -23.091 -5.858 15.148 1.00 71.06 181 PHE A C 1
ATOM 1417 O O . PHE A 1 181 ? -22.542 -5.588 16.209 1.00 71.06 181 PHE A O 1
ATOM 1424 N N . SER A 1 182 ? -23.924 -6.892 15.033 1.00 73.31 182 SER A N 1
ATOM 1425 C CA . SER A 1 182 ? -24.345 -7.725 16.171 1.00 73.31 182 SER A CA 1
ATOM 1426 C C . SER A 1 182 ? -23.296 -8.743 16.644 1.00 73.31 182 SER A C 1
ATOM 1428 O O . SER A 1 182 ? -23.493 -9.392 17.668 1.00 73.31 182 SER A O 1
ATOM 1430 N N . ASN A 1 183 ? -22.183 -8.919 15.921 1.00 84.31 183 ASN A N 1
ATOM 1431 C CA . ASN A 1 183 ? -21.194 -9.959 16.215 1.00 84.31 183 ASN A CA 1
ATOM 1432 C C . ASN A 1 183 ? -19.751 -9.424 16.197 1.00 84.31 183 ASN A C 1
ATOM 1434 O O . ASN A 1 183 ? -19.075 -9.448 15.166 1.00 84.31 183 ASN A O 1
ATOM 1438 N N . ILE A 1 184 ? -19.271 -9.004 17.374 1.00 84.94 184 ILE A N 1
ATOM 1439 C CA . ILE A 1 184 ? -17.891 -8.542 17.617 1.00 84.94 184 ILE A CA 1
ATOM 1440 C C . ILE A 1 184 ? -16.867 -9.585 17.174 1.00 84.94 184 ILE A C 1
ATOM 1442 O O . ILE A 1 184 ? -15.885 -9.260 16.513 1.00 84.94 184 ILE A O 1
ATOM 1446 N N . SER A 1 185 ? -17.101 -10.858 17.504 1.00 86.56 185 SER A N 1
ATOM 1447 C CA . SER A 1 185 ? -16.127 -11.914 17.233 1.00 86.56 185 SER A CA 1
ATOM 1448 C C . SER A 1 185 ? -15.887 -12.113 15.737 1.00 86.56 185 SER A C 1
ATOM 1450 O O . SER A 1 185 ? -14.745 -12.341 15.338 1.00 86.56 185 SER A O 1
ATOM 1452 N N . LYS A 1 186 ? -16.934 -12.018 14.907 1.00 85.69 186 LYS A N 1
ATOM 1453 C CA . LYS A 1 186 ? -16.793 -12.071 13.445 1.00 85.69 186 LYS A CA 1
ATOM 1454 C C . LYS A 1 186 ? -16.022 -10.868 12.920 1.00 85.69 186 LYS A C 1
ATOM 1456 O O . LYS A 1 186 ? -15.144 -11.039 12.082 1.00 85.69 186 LYS A O 1
ATOM 1461 N N . LEU A 1 187 ? -16.311 -9.675 13.436 1.00 83.12 187 LEU A N 1
ATOM 1462 C CA . LEU A 1 187 ? -15.619 -8.457 13.026 1.00 83.12 187 LEU A CA 1
ATOM 1463 C C . LEU A 1 187 ? -14.113 -8.529 13.317 1.00 83.12 187 LEU A C 1
ATOM 1465 O O . LEU A 1 187 ? -13.311 -8.246 12.432 1.00 83.12 187 LEU A O 1
ATOM 1469 N N . VAL A 1 188 ? -13.735 -8.981 14.517 1.00 87.88 188 VAL A N 1
ATOM 1470 C CA . VAL A 1 188 ? -12.330 -9.198 14.903 1.00 87.88 188 VAL A CA 1
ATOM 1471 C C . VAL A 1 188 ? -11.644 -10.175 13.949 1.00 87.88 188 VAL A C 1
ATOM 1473 O O . VAL A 1 188 ? -10.538 -9.910 13.483 1.00 87.88 188 VAL A O 1
ATOM 1476 N N . HIS A 1 189 ? -12.304 -11.288 13.618 1.00 87.75 189 HIS A N 1
ATOM 1477 C CA . HIS A 1 189 ? -11.744 -12.284 12.706 1.00 87.75 189 HIS A CA 1
ATOM 1478 C C . HIS A 1 189 ? -11.517 -11.720 11.297 1.00 87.75 189 HIS A C 1
ATOM 1480 O O . HIS A 1 189 ? -10.431 -11.884 10.745 1.00 87.75 189 HIS A O 1
ATOM 1486 N N . TYR A 1 190 ? -12.506 -11.018 10.734 1.00 85.25 190 TYR A N 1
ATOM 1487 C CA . TYR A 1 190 ? -12.376 -10.409 9.409 1.00 85.25 190 TYR A CA 1
ATOM 1488 C C . TYR A 1 190 ? -11.323 -9.305 9.374 1.00 85.25 190 TYR A C 1
ATOM 1490 O O . TYR A 1 190 ? -10.578 -9.231 8.399 1.00 85.25 190 TYR A O 1
ATOM 1498 N N . LYS A 1 191 ? -11.216 -8.493 10.436 1.00 84.88 191 LYS A N 1
ATOM 1499 C CA . LYS A 1 191 ? -10.164 -7.479 10.555 1.00 84.88 191 LYS A CA 1
ATOM 1500 C C . LYS A 1 191 ? -8.784 -8.133 10.489 1.00 84.88 191 LYS A C 1
ATOM 1502 O O . LYS A 1 191 ? -7.995 -7.796 9.616 1.00 84.88 191 LYS A O 1
ATOM 1507 N N . LEU A 1 192 ? -8.519 -9.109 11.360 1.00 89.19 192 LEU A N 1
ATOM 1508 C CA . LEU A 1 192 ? -7.213 -9.770 11.430 1.00 89.19 192 LEU A CA 1
ATOM 1509 C C . LEU A 1 192 ? -6.860 -10.510 10.137 1.00 89.19 192 LEU A C 1
ATOM 1511 O O . LEU A 1 192 ? -5.724 -10.418 9.677 1.00 89.19 192 LEU A O 1
ATOM 1515 N N . ALA A 1 193 ? -7.823 -11.212 9.534 1.00 87.94 193 ALA A N 1
ATOM 1516 C CA . ALA A 1 193 ? -7.620 -11.867 8.246 1.00 87.94 193 ALA A CA 1
ATOM 1517 C C . ALA A 1 193 ? -7.304 -10.842 7.144 1.00 87.94 193 ALA A C 1
ATOM 1519 O O . ALA A 1 193 ? -6.365 -11.037 6.376 1.00 87.94 193 ALA A O 1
ATOM 1520 N N . GLY A 1 194 ? -8.042 -9.728 7.098 1.00 82.75 194 GLY A N 1
ATOM 1521 C CA . GLY A 1 194 ? -7.801 -8.634 6.159 1.00 82.75 194 GLY A CA 1
ATOM 1522 C C . GLY A 1 194 ? -6.404 -8.032 6.307 1.00 82.75 194 GLY A C 1
ATOM 1523 O O . GLY A 1 194 ? -5.680 -7.941 5.316 1.00 82.75 194 GLY A O 1
ATOM 1524 N N . SER A 1 195 ? -5.992 -7.695 7.534 1.00 84.56 195 SER A N 1
ATOM 1525 C CA . SER A 1 195 ? -4.654 -7.155 7.811 1.00 84.56 195 SER A CA 1
ATOM 1526 C C . SER A 1 195 ? -3.556 -8.160 7.454 1.00 84.56 195 SER A C 1
ATOM 1528 O O . SER A 1 195 ? -2.556 -7.775 6.854 1.00 84.56 195 SER A O 1
ATOM 1530 N N . PHE A 1 196 ? -3.753 -9.453 7.733 1.00 91.12 196 PHE A N 1
ATOM 1531 C CA . PHE A 1 196 ? -2.820 -10.512 7.337 1.00 91.12 196 PHE A CA 1
ATOM 1532 C C . PHE A 1 196 ? -2.622 -10.576 5.816 1.00 91.12 196 PHE A C 1
ATOM 1534 O O . PHE A 1 196 ? -1.481 -10.580 5.344 1.00 91.12 196 PHE A O 1
ATOM 1541 N N . PHE A 1 197 ? -3.710 -10.605 5.040 1.00 86.50 197 PHE A N 1
ATOM 1542 C CA . PHE A 1 197 ? -3.624 -10.661 3.580 1.00 86.50 197 PHE A CA 1
ATOM 1543 C C . PHE A 1 197 ? -3.011 -9.385 2.999 1.00 86.50 197 PHE A C 1
ATOM 1545 O O . PHE A 1 197 ? -2.101 -9.477 2.176 1.00 86.50 197 PHE A O 1
ATOM 1552 N N . ALA A 1 198 ? -3.446 -8.210 3.462 1.00 81.50 198 ALA A N 1
ATOM 1553 C CA . ALA A 1 198 ? -2.924 -6.929 2.995 1.00 81.50 198 ALA A CA 1
ATOM 1554 C C . ALA A 1 198 ? -1.417 -6.806 3.262 1.00 81.50 198 ALA A C 1
ATOM 1556 O O . ALA A 1 198 ? -0.645 -6.509 2.351 1.00 81.50 198 ALA A O 1
ATOM 1557 N N . LEU A 1 199 ? -0.977 -7.112 4.487 1.00 87.56 199 LEU A N 1
ATOM 1558 C CA . LEU A 1 199 ? 0.440 -7.078 4.838 1.00 87.56 199 LEU A CA 1
ATOM 1559 C C . LEU A 1 199 ? 1.245 -8.100 4.037 1.00 87.56 199 LEU A C 1
ATOM 1561 O O . LEU A 1 199 ? 2.318 -7.756 3.561 1.00 87.56 199 LEU A O 1
ATOM 1565 N N . SER A 1 200 ? 0.710 -9.303 3.800 1.00 89.69 200 SER A N 1
ATOM 1566 C CA . SER A 1 200 ? 1.373 -10.326 2.978 1.00 89.69 200 SER A CA 1
ATOM 1567 C C . SER A 1 200 ? 1.568 -9.879 1.526 1.00 89.69 200 SER A C 1
ATOM 1569 O O . SER A 1 200 ? 2.601 -10.173 0.923 1.00 89.69 200 SER A O 1
ATOM 1571 N N . VAL A 1 201 ? 0.618 -9.145 0.950 1.00 84.50 201 VAL A N 1
ATOM 1572 C CA . VAL A 1 201 ? 0.770 -8.581 -0.398 1.00 84.50 201 VAL A CA 1
ATOM 1573 C C . VAL A 1 201 ? 1.813 -7.461 -0.393 1.00 84.50 201 VAL A C 1
ATOM 1575 O O . VAL A 1 201 ? 2.765 -7.515 -1.175 1.00 84.50 201 VAL A O 1
ATOM 1578 N N . ILE A 1 202 ? 1.708 -6.507 0.540 1.00 84.69 202 ILE A N 1
ATOM 1579 C CA . ILE A 1 202 ? 2.641 -5.374 0.658 1.00 84.69 202 ILE A CA 1
ATOM 1580 C C . ILE A 1 202 ? 4.079 -5.867 0.882 1.00 84.69 202 ILE A C 1
ATOM 1582 O O . ILE A 1 202 ? 4.985 -5.474 0.145 1.00 84.69 202 ILE A O 1
ATOM 1586 N N . SER A 1 203 ? 4.326 -6.776 1.834 1.00 89.75 203 SER A N 1
ATOM 1587 C CA . SER A 1 203 ? 5.672 -7.335 2.019 1.00 89.75 203 SER A CA 1
ATOM 1588 C C . SER A 1 203 ? 6.111 -8.231 0.860 1.00 89.75 203 SER A C 1
ATOM 1590 O O . SER A 1 203 ? 7.312 -8.363 0.639 1.00 89.75 203 SER A O 1
ATOM 1592 N N . GLY A 1 204 ? 5.184 -8.777 0.064 1.00 88.19 204 GLY A N 1
ATOM 1593 C CA . GLY A 1 204 ? 5.500 -9.488 -1.178 1.00 88.19 204 GLY A CA 1
ATOM 1594 C C . GLY A 1 204 ? 6.186 -8.568 -2.184 1.00 88.19 204 GLY A C 1
ATOM 1595 O O . GLY A 1 204 ? 7.220 -8.922 -2.750 1.00 88.19 204 GLY A O 1
ATOM 1596 N N . PHE A 1 205 ? 5.690 -7.340 -2.327 1.00 83.62 205 PHE A N 1
ATOM 1597 C CA . PHE A 1 205 ? 6.364 -6.311 -3.116 1.00 83.62 205 PHE A CA 1
ATOM 1598 C C . PHE A 1 205 ? 7.743 -5.939 -2.550 1.00 83.62 205 PHE A C 1
ATOM 1600 O O . PHE A 1 205 ? 8.690 -5.765 -3.316 1.00 83.62 205 PHE A O 1
ATOM 1607 N N . GLY A 1 206 ? 7.890 -5.896 -1.222 1.00 87.50 206 GLY A N 1
ATOM 1608 C CA . GLY A 1 206 ? 9.186 -5.691 -0.561 1.00 87.50 206 GLY A CA 1
ATOM 1609 C C . GLY A 1 206 ? 10.199 -6.799 -0.873 1.00 87.50 206 GLY A C 1
ATOM 1610 O O . GLY A 1 206 ? 11.347 -6.511 -1.210 1.00 87.50 206 GLY A O 1
ATOM 1611 N N . VAL A 1 207 ? 9.765 -8.065 -0.841 1.00 89.88 207 VAL A N 1
ATOM 1612 C CA . VAL A 1 207 ? 10.589 -9.230 -1.218 1.00 89.88 207 VAL A CA 1
ATOM 1613 C C . VAL A 1 207 ? 10.994 -9.164 -2.689 1.00 89.88 207 VAL A C 1
ATOM 1615 O O . VAL A 1 207 ? 12.153 -9.418 -3.014 1.00 89.88 207 VAL A O 1
ATOM 1618 N N . MET A 1 208 ? 10.076 -8.780 -3.575 1.00 84.94 208 MET A N 1
ATOM 1619 C CA . MET A 1 208 ? 10.371 -8.627 -4.998 1.00 84.94 208 MET A CA 1
ATOM 1620 C C . MET A 1 208 ? 11.395 -7.512 -5.248 1.00 84.94 208 MET A C 1
ATOM 1622 O O . MET A 1 208 ? 12.380 -7.737 -5.946 1.00 84.94 208 MET A O 1
ATOM 1626 N N . ALA A 1 209 ? 11.222 -6.341 -4.623 1.00 83.44 209 ALA A N 1
ATOM 1627 C CA . ALA A 1 209 ? 12.176 -5.234 -4.706 1.00 83.44 209 ALA A CA 1
ATOM 1628 C C . ALA A 1 209 ? 13.564 -5.628 -4.171 1.00 83.44 209 ALA A C 1
ATOM 1630 O O . ALA A 1 209 ? 14.587 -5.297 -4.775 1.00 83.44 209 ALA A O 1
ATOM 1631 N N . PHE A 1 210 ? 13.601 -6.399 -3.080 1.00 88.25 210 PHE A N 1
ATOM 1632 C CA . PHE A 1 210 ? 14.835 -6.957 -2.534 1.00 88.25 210 PHE A CA 1
ATOM 1633 C C . PHE A 1 210 ? 15.486 -7.962 -3.495 1.00 88.25 210 PHE A C 1
ATOM 1635 O O . PHE A 1 210 ? 16.697 -7.926 -3.689 1.00 88.25 210 PHE A O 1
ATOM 1642 N N . GLY A 1 211 ? 14.696 -8.813 -4.156 1.00 86.00 211 GLY A N 1
ATOM 1643 C CA . GLY A 1 211 ? 15.164 -9.688 -5.235 1.00 86.00 211 GLY A CA 1
ATOM 1644 C C . GLY A 1 211 ? 15.860 -8.924 -6.345 1.00 86.00 211 GLY A C 1
ATOM 1645 O O . GLY A 1 211 ? 17.013 -9.221 -6.662 1.00 86.00 211 GLY A O 1
ATOM 1646 N N . THR A 1 212 ? 15.190 -7.896 -6.868 1.00 79.62 212 THR A N 1
ATOM 1647 C CA . THR A 1 212 ? 15.738 -7.009 -7.900 1.00 79.62 212 THR A CA 1
ATOM 1648 C C . THR A 1 212 ? 17.062 -6.394 -7.454 1.00 79.62 212 THR A C 1
ATOM 1650 O O . THR A 1 212 ? 18.019 -6.395 -8.222 1.00 79.62 212 THR A O 1
ATOM 1653 N N . ALA A 1 213 ? 17.165 -5.945 -6.198 1.00 83.88 213 ALA A N 1
ATOM 1654 C CA . ALA A 1 213 ? 18.406 -5.400 -5.643 1.00 83.88 213 ALA A CA 1
ATOM 1655 C C . ALA A 1 213 ? 19.567 -6.408 -5.632 1.00 83.88 213 ALA A C 1
ATOM 1657 O O . ALA A 1 213 ? 20.729 -6.027 -5.774 1.00 83.88 213 ALA A O 1
ATOM 1658 N N . LEU A 1 214 ? 19.253 -7.697 -5.481 1.00 85.31 214 LEU A N 1
ATOM 1659 C CA . LEU A 1 214 ? 20.211 -8.800 -5.530 1.00 85.31 214 LEU A CA 1
ATOM 1660 C C . LEU A 1 214 ? 20.470 -9.321 -6.953 1.00 85.31 214 LEU A C 1
ATOM 1662 O O . LEU A 1 214 ? 21.188 -10.310 -7.108 1.00 85.31 214 LEU A O 1
ATOM 1666 N N . GLY A 1 215 ? 19.871 -8.712 -7.982 1.00 78.62 215 GLY A N 1
ATOM 1667 C CA . GLY A 1 215 ? 19.930 -9.206 -9.358 1.00 78.62 215 GLY A CA 1
ATOM 1668 C C . GLY A 1 215 ? 19.219 -10.550 -9.551 1.00 78.62 215 GLY A C 1
ATOM 1669 O O . GLY A 1 215 ? 19.573 -11.307 -10.453 1.00 78.62 215 GLY A O 1
ATOM 1670 N N . LYS A 1 216 ? 18.253 -10.883 -8.684 1.00 81.00 216 LYS A N 1
ATOM 1671 C CA . LYS A 1 216 ? 17.443 -12.103 -8.766 1.00 81.00 216 LYS A CA 1
ATOM 1672 C C . LYS A 1 216 ? 16.011 -11.762 -9.148 1.00 81.00 216 LYS A C 1
ATOM 1674 O O . LYS A 1 216 ? 15.367 -10.935 -8.508 1.00 81.00 216 LYS A O 1
ATOM 1679 N N . GLU A 1 217 ? 15.475 -12.472 -10.128 1.00 72.00 217 GLU A N 1
ATOM 1680 C CA . GLU A 1 217 ? 14.066 -12.359 -10.490 1.00 72.00 217 GLU A CA 1
ATOM 1681 C C . GLU A 1 217 ? 13.215 -13.215 -9.543 1.00 72.00 217 GLU A C 1
ATOM 1683 O O . GLU A 1 217 ? 13.023 -14.413 -9.759 1.00 72.00 217 GLU A O 1
ATOM 1688 N N . PHE A 1 218 ? 12.702 -12.615 -8.465 1.00 74.00 218 PHE A N 1
ATOM 1689 C CA . PHE A 1 218 ? 11.580 -13.222 -7.751 1.00 74.00 218 PHE A CA 1
ATOM 1690 C C . PHE A 1 218 ? 10.296 -12.922 -8.515 1.00 74.00 218 PHE A C 1
ATOM 1692 O O . PHE A 1 218 ? 9.879 -11.770 -8.630 1.00 74.00 218 PHE A O 1
ATOM 1699 N N . ASN A 1 219 ? 9.641 -13.968 -9.017 1.00 79.62 219 ASN A N 1
ATOM 1700 C CA . ASN A 1 219 ? 8.298 -13.816 -9.560 1.00 79.62 219 ASN A CA 1
ATOM 1701 C C . ASN A 1 219 ? 7.294 -13.528 -8.429 1.00 79.62 219 ASN A C 1
ATOM 1703 O O . ASN A 1 219 ? 7.536 -13.853 -7.261 1.00 79.62 219 ASN A O 1
ATOM 1707 N N . LEU A 1 220 ? 6.144 -12.951 -8.786 1.00 76.88 220 LEU A N 1
ATOM 1708 C CA . LEU A 1 220 ? 5.108 -12.558 -7.828 1.00 76.88 220 LEU A CA 1
ATOM 1709 C C . LEU A 1 220 ? 4.709 -13.704 -6.886 1.00 76.88 220 LEU A C 1
ATOM 1711 O O . LEU A 1 220 ? 4.601 -13.495 -5.682 1.00 76.88 220 LEU A O 1
ATOM 1715 N N . LEU A 1 221 ? 4.546 -14.922 -7.412 1.00 84.38 221 LEU A N 1
ATOM 1716 C CA . LEU A 1 221 ? 4.146 -16.081 -6.614 1.00 84.38 221 LEU A CA 1
ATOM 1717 C C . LEU A 1 221 ? 5.184 -16.421 -5.536 1.00 84.38 221 LEU A C 1
ATOM 1719 O O . LEU A 1 221 ? 4.828 -16.579 -4.372 1.00 84.38 221 LEU A O 1
ATOM 1723 N N . SER A 1 222 ? 6.465 -16.492 -5.901 1.00 87.31 222 SER A N 1
ATOM 1724 C CA . SER A 1 222 ? 7.555 -16.780 -4.963 1.00 87.31 222 SER A CA 1
ATOM 1725 C C . SER A 1 222 ? 7.675 -15.704 -3.881 1.00 87.31 222 SER A C 1
ATOM 1727 O O . SER A 1 222 ? 7.777 -16.029 -2.697 1.00 87.31 222 SER A O 1
ATOM 1729 N N . SER A 1 223 ? 7.552 -14.431 -4.266 1.00 86.62 223 SER A N 1
ATOM 1730 C CA . SER A 1 223 ? 7.541 -13.300 -3.339 1.00 86.62 223 SER A CA 1
ATOM 1731 C C . SER A 1 223 ? 6.366 -13.371 -2.366 1.00 86.62 223 SER A C 1
ATOM 1733 O O . SER A 1 223 ? 6.552 -13.194 -1.162 1.00 86.62 223 SER A O 1
ATOM 1735 N N . LEU A 1 224 ? 5.165 -13.695 -2.860 1.00 88.25 224 LEU A N 1
ATOM 1736 C CA . LEU A 1 224 ? 3.976 -13.870 -2.027 1.00 88.25 224 LEU A CA 1
ATOM 1737 C C . LEU A 1 224 ? 4.116 -15.062 -1.078 1.00 88.25 224 LEU A C 1
ATOM 1739 O O . LEU A 1 224 ? 3.722 -14.944 0.076 1.00 88.25 224 LEU A O 1
ATOM 1743 N N . MET A 1 225 ? 4.705 -16.183 -1.503 1.00 93.38 225 MET A N 1
ATOM 1744 C CA . MET A 1 225 ? 4.926 -17.344 -0.630 1.00 93.38 225 MET A CA 1
ATOM 1745 C C . MET A 1 225 ? 5.875 -17.025 0.530 1.00 93.38 225 MET A C 1
ATOM 1747 O O . MET A 1 225 ? 5.560 -17.340 1.681 1.00 93.38 225 MET A O 1
ATOM 1751 N N . VAL A 1 226 ? 7.012 -16.375 0.249 1.00 93.94 226 VAL A N 1
ATOM 1752 C CA . VAL A 1 226 ? 7.965 -15.949 1.289 1.00 93.94 226 VAL A CA 1
ATOM 1753 C C . VAL A 1 226 ? 7.295 -14.956 2.232 1.00 93.94 226 VAL A C 1
ATOM 1755 O O . VAL A 1 226 ? 7.328 -15.128 3.450 1.00 93.94 226 VAL A O 1
ATOM 1758 N N . SER A 1 227 ? 6.633 -13.953 1.662 1.00 94.38 227 SER A N 1
ATOM 1759 C CA . SER A 1 227 ? 5.962 -12.896 2.407 1.00 94.38 227 SER A CA 1
ATOM 1760 C C . SER A 1 227 ? 4.838 -13.421 3.306 1.00 94.38 227 SER A C 1
ATOM 1762 O O . SER A 1 227 ? 4.813 -13.126 4.497 1.00 94.38 227 SER A O 1
ATOM 1764 N N . THR A 1 228 ? 3.960 -14.272 2.771 1.00 95.31 228 THR A N 1
ATOM 1765 C CA . THR A 1 228 ? 2.859 -14.901 3.518 1.00 95.31 228 THR A CA 1
ATOM 1766 C C . THR A 1 228 ? 3.395 -15.773 4.648 1.00 95.31 228 THR A C 1
ATOM 1768 O O . THR A 1 228 ? 2.865 -15.735 5.754 1.00 95.31 228 THR A O 1
ATOM 1771 N N . SER A 1 229 ? 4.476 -16.527 4.414 1.00 96.81 229 SER A N 1
ATOM 1772 C CA . SER A 1 229 ? 5.101 -17.354 5.457 1.00 96.81 229 SER A CA 1
ATOM 1773 C C . SER A 1 229 ? 5.682 -16.498 6.584 1.00 96.81 229 SER A C 1
ATOM 1775 O O . SER A 1 229 ? 5.500 -16.804 7.763 1.00 96.81 229 SER A O 1
ATOM 1777 N N . PHE A 1 230 ? 6.345 -15.396 6.231 1.00 95.94 230 PHE A N 1
ATOM 1778 C CA . PHE A 1 230 ? 6.904 -14.456 7.198 1.00 95.94 230 PHE A CA 1
ATOM 1779 C C . PHE A 1 230 ? 5.811 -13.728 7.995 1.00 95.94 230 PHE A C 1
ATOM 1781 O O . PHE A 1 230 ? 5.887 -13.654 9.221 1.00 95.94 230 PHE A O 1
ATOM 1788 N N . MET A 1 231 ? 4.751 -13.261 7.328 1.00 96.44 231 MET A N 1
ATOM 1789 C CA . MET A 1 231 ? 3.592 -12.664 7.996 1.00 96.44 231 MET A CA 1
ATOM 1790 C C . MET A 1 231 ? 2.869 -13.671 8.887 1.00 96.44 231 MET A C 1
ATOM 1792 O O . MET A 1 231 ? 2.481 -13.319 9.996 1.00 96.44 231 MET A O 1
ATOM 1796 N N . ALA A 1 232 ? 2.738 -14.930 8.461 1.00 96.81 232 ALA A N 1
ATOM 1797 C CA . ALA A 1 232 ? 2.121 -15.973 9.276 1.00 96.81 232 ALA A CA 1
ATOM 1798 C C . ALA A 1 232 ? 2.922 -16.187 10.560 1.00 96.81 232 ALA A C 1
ATOM 1800 O O . ALA A 1 232 ? 2.344 -16.228 11.641 1.00 96.81 232 ALA A O 1
ATOM 1801 N N . PHE A 1 233 ? 4.251 -16.232 10.461 1.00 97.25 233 PHE A N 1
ATOM 1802 C CA . PHE A 1 233 ? 5.126 -16.304 11.626 1.00 97.25 233 PHE A CA 1
ATOM 1803 C C . PHE A 1 233 ? 4.928 -15.111 12.577 1.00 97.25 233 PHE A C 1
ATOM 1805 O O . PHE A 1 233 ? 4.720 -15.318 13.771 1.00 97.25 233 PHE A O 1
ATOM 1812 N N . ILE A 1 234 ? 4.906 -13.874 12.064 1.00 95.62 234 ILE A N 1
ATOM 1813 C CA . ILE A 1 234 ? 4.663 -12.672 12.882 1.00 95.62 234 ILE A CA 1
ATOM 1814 C C . ILE A 1 234 ? 3.286 -12.716 13.556 1.00 95.62 234 ILE A C 1
ATOM 1816 O O . ILE A 1 234 ? 3.186 -12.451 14.755 1.00 95.62 234 ILE A O 1
ATOM 1820 N N . PHE A 1 235 ? 2.231 -13.052 12.814 1.00 95.44 235 PHE A N 1
ATOM 1821 C CA . PHE A 1 235 ? 0.866 -13.102 13.340 1.00 95.44 235 PHE A CA 1
ATOM 1822 C C . PHE A 1 235 ? 0.702 -14.206 14.385 1.00 95.44 235 PHE A C 1
ATOM 1824 O O . PHE A 1 235 ? 0.049 -13.977 15.397 1.00 95.44 235 PHE A O 1
ATOM 1831 N N . LEU A 1 236 ? 1.323 -15.373 14.183 1.00 96.25 236 LEU A N 1
ATOM 1832 C CA . LEU A 1 236 ? 1.316 -16.466 15.157 1.00 96.25 236 LEU A CA 1
ATOM 1833 C C . LEU A 1 236 ? 2.062 -16.084 16.438 1.00 96.25 236 LEU A C 1
ATOM 1835 O O . LEU A 1 236 ? 1.550 -16.322 17.528 1.00 96.25 236 LEU A O 1
ATOM 1839 N N . LEU A 1 237 ? 3.227 -15.436 16.325 1.00 96.62 237 LEU A N 1
ATOM 1840 C CA . LEU A 1 237 ? 3.981 -14.963 17.491 1.00 96.62 237 LEU A CA 1
ATOM 1841 C C . LEU A 1 237 ? 3.233 -13.899 18.304 1.00 96.62 237 LEU A C 1
ATOM 1843 O O . LEU A 1 237 ? 3.442 -13.797 19.509 1.00 96.62 237 LEU A O 1
ATOM 1847 N N . ASN A 1 238 ? 2.378 -13.101 17.659 1.00 96.06 238 ASN A N 1
ATOM 1848 C CA . ASN A 1 238 ? 1.707 -11.952 18.272 1.00 96.06 238 ASN A CA 1
ATOM 1849 C C . ASN A 1 238 ? 0.181 -12.115 18.360 1.00 96.06 238 ASN A C 1
ATOM 1851 O O . ASN A 1 238 ? -0.535 -11.130 18.552 1.00 96.06 238 ASN A O 1
ATOM 1855 N N . GLN A 1 239 ? -0.332 -13.343 18.226 1.00 95.19 239 GLN A N 1
ATOM 1856 C CA . GLN A 1 239 ? -1.762 -13.610 18.049 1.00 95.19 239 GLN A CA 1
ATOM 1857 C C . GLN A 1 239 ? -2.619 -13.052 19.192 1.00 95.19 239 GLN A C 1
ATOM 1859 O O . GLN A 1 239 ? -3.688 -12.494 18.944 1.00 95.19 239 GLN A O 1
ATOM 1864 N N . GLU A 1 240 ? -2.166 -13.191 20.440 1.00 94.56 240 GLU A N 1
ATOM 1865 C CA . GLU A 1 240 ? -2.905 -12.702 21.607 1.00 94.56 240 GLU A CA 1
ATOM 1866 C C . GLU A 1 240 ? -2.995 -11.175 21.622 1.00 94.56 240 GLU A C 1
ATOM 1868 O O . GLU A 1 240 ? -4.090 -10.634 21.766 1.00 94.56 240 GLU A O 1
ATOM 1873 N N . THR A 1 241 ? -1.873 -10.484 21.398 1.00 95.25 241 THR A N 1
ATOM 1874 C CA . THR A 1 241 ? -1.824 -9.016 21.351 1.00 95.25 241 THR A CA 1
ATOM 1875 C C . THR A 1 241 ? -2.684 -8.468 20.215 1.00 95.25 241 THR A C 1
ATOM 1877 O O . THR A 1 241 ? -3.516 -7.595 20.446 1.00 95.25 241 THR A O 1
ATOM 1880 N N . LEU A 1 242 ? -2.546 -9.028 19.009 1.00 93.00 242 LEU A N 1
ATOM 1881 C CA . LEU A 1 242 ? -3.343 -8.637 17.843 1.00 93.00 242 LEU A CA 1
ATOM 1882 C C . LEU A 1 242 ? -4.843 -8.842 18.095 1.00 93.00 242 LEU A C 1
ATOM 1884 O O . LEU A 1 242 ? -5.663 -7.983 17.777 1.00 93.00 242 LEU A O 1
ATOM 1888 N N . ARG A 1 243 ? -5.222 -9.971 18.709 1.00 94.06 243 ARG A N 1
ATOM 1889 C CA . ARG A 1 243 ? -6.623 -10.270 19.024 1.00 94.06 243 ARG A CA 1
ATOM 1890 C C . ARG A 1 243 ? -7.193 -9.342 20.092 1.00 94.06 243 ARG A C 1
ATOM 1892 O O . ARG A 1 243 ? -8.341 -8.929 19.953 1.00 94.06 243 ARG A O 1
ATOM 1899 N N . GLN A 1 244 ? -6.430 -9.034 21.139 1.00 93.81 244 GLN A N 1
ATOM 1900 C CA . GLN A 1 244 ? -6.852 -8.106 22.191 1.00 93.81 244 GLN A CA 1
ATOM 1901 C C . GLN A 1 244 ? -7.071 -6.701 21.630 1.00 93.81 244 GLN A C 1
ATOM 1903 O O . GLN A 1 244 ? -8.132 -6.124 21.857 1.00 93.81 244 GLN A O 1
ATOM 1908 N N . GLN A 1 245 ? -6.126 -6.201 20.831 1.00 92.62 245 GLN A N 1
ATOM 1909 C CA . GLN A 1 245 ? -6.231 -4.887 20.201 1.00 92.62 245 GLN A CA 1
ATOM 1910 C C . GLN A 1 245 ? -7.419 -4.814 19.232 1.00 92.62 245 GLN A C 1
ATOM 1912 O O . GLN A 1 245 ? -8.236 -3.899 19.305 1.00 92.62 245 GLN A O 1
ATOM 1917 N N . ALA A 1 246 ? -7.591 -5.824 18.374 1.00 88.62 246 ALA A N 1
ATOM 1918 C CA . ALA A 1 246 ? -8.733 -5.880 17.466 1.00 88.62 246 ALA A CA 1
ATOM 1919 C C . ALA A 1 246 ? -10.078 -5.957 18.2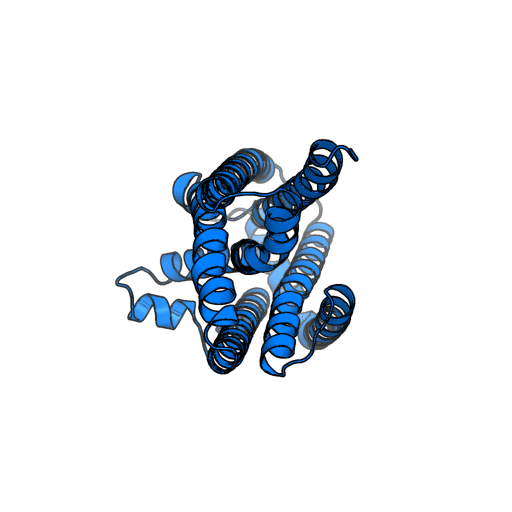10 1.00 88.62 246 ALA A C 1
ATOM 1921 O O . ALA A 1 246 ? -11.071 -5.409 17.734 1.00 88.62 246 ALA A O 1
ATOM 1922 N N . LEU A 1 247 ? -10.132 -6.631 19.365 1.00 91.19 247 LEU A N 1
ATOM 1923 C CA . LEU A 1 247 ? -11.337 -6.704 20.192 1.00 91.19 247 LEU A CA 1
ATOM 1924 C C . LEU A 1 247 ? -11.649 -5.367 20.870 1.00 91.19 247 LEU A C 1
ATOM 1926 O O . LEU A 1 247 ? -12.820 -4.988 20.917 1.00 91.19 247 LEU A O 1
ATOM 1930 N N . LEU A 1 248 ? -10.626 -4.653 21.344 1.00 89.38 248 LEU A N 1
ATOM 1931 C CA . LEU A 1 248 ? -10.755 -3.304 21.893 1.00 89.38 248 LEU A CA 1
ATOM 1932 C C . LEU A 1 248 ? -11.366 -2.361 20.849 1.00 89.38 248 LEU A C 1
ATOM 1934 O O . LEU A 1 248 ? -12.457 -1.840 21.065 1.00 89.38 248 LEU A O 1
ATOM 1938 N N . GLU A 1 249 ? -10.754 -2.263 19.670 1.00 83.75 249 GLU A N 1
ATOM 1939 C CA . GLU A 1 249 ? -11.244 -1.407 18.582 1.00 83.75 249 GLU A CA 1
ATOM 1940 C C . GLU A 1 249 ? -12.645 -1.806 18.096 1.00 83.75 249 GLU A C 1
ATOM 1942 O O . GLU A 1 249 ? -13.492 -0.959 17.805 1.00 83.75 249 GLU A O 1
ATOM 1947 N N . ALA A 1 250 ? -12.927 -3.111 18.008 1.00 83.81 250 ALA A N 1
ATOM 1948 C CA . ALA A 1 250 ? -14.249 -3.599 17.628 1.00 83.81 250 ALA A CA 1
ATOM 1949 C C . ALA A 1 250 ? -15.327 -3.187 18.641 1.00 83.81 250 ALA A C 1
ATOM 1951 O O . ALA A 1 250 ? -16.448 -2.880 18.226 1.00 83.81 250 ALA A O 1
ATOM 1952 N N . THR A 1 251 ? -14.982 -3.184 19.933 1.00 84.19 251 THR A N 1
ATOM 1953 C CA . THR A 1 251 ? -15.866 -2.817 21.047 1.00 84.19 251 THR A CA 1
ATOM 1954 C C . THR A 1 251 ? -16.090 -1.309 21.101 1.00 84.19 251 THR A C 1
ATOM 1956 O O . THR A 1 251 ? -17.242 -0.878 21.141 1.00 84.19 251 THR A O 1
ATOM 1959 N N . GLU A 1 252 ? -15.018 -0.514 21.024 1.00 81.38 252 GLU A N 1
ATOM 1960 C CA . GLU A 1 252 ? -15.080 0.954 20.954 1.00 81.38 252 GLU A CA 1
ATOM 1961 C C . GLU A 1 252 ? -15.991 1.405 19.811 1.00 81.38 252 GLU A C 1
ATOM 1963 O O . GLU A 1 252 ? -16.916 2.191 20.002 1.00 81.38 252 GLU A O 1
ATOM 1968 N N . ALA A 1 253 ? -15.821 0.815 18.631 1.00 71.00 253 ALA A N 1
ATOM 1969 C CA . ALA A 1 253 ? -16.617 1.199 17.477 1.00 71.00 253 ALA A CA 1
ATOM 1970 C C . ALA A 1 253 ? -18.034 0.585 17.421 1.00 71.00 253 ALA A C 1
ATOM 1972 O O . ALA A 1 253 ? -18.768 0.863 16.477 1.00 71.00 253 ALA A O 1
ATOM 1973 N N . ILE A 1 254 ? -18.452 -0.246 18.385 1.00 74.00 254 ILE A N 1
ATOM 1974 C CA . ILE A 1 254 ? -19.868 -0.650 18.540 1.00 74.00 254 ILE A CA 1
ATOM 1975 C C . ILE A 1 254 ? -20.574 0.196 19.589 1.00 74.00 254 ILE A C 1
ATOM 1977 O O . ILE A 1 254 ? -21.737 0.547 19.395 1.00 74.00 254 ILE A O 1
ATOM 1981 N N . ASN A 1 255 ? -19.882 0.522 20.677 1.00 74.44 255 ASN A N 1
ATOM 1982 C CA . ASN A 1 255 ? -20.456 1.306 21.765 1.00 74.44 255 ASN A CA 1
ATOM 1983 C C . ASN A 1 255 ? -20.582 2.797 21.415 1.00 74.44 255 ASN A C 1
ATOM 1985 O O . ASN A 1 255 ? -21.191 3.543 22.178 1.00 74.44 255 ASN A O 1
ATOM 1989 N N . GLY A 1 256 ? -20.044 3.206 20.258 1.00 59.16 256 GLY A N 1
ATOM 1990 C CA . GLY A 1 256 ? -19.768 4.601 19.955 1.00 59.16 256 GLY A CA 1
ATOM 1991 C C . GLY A 1 256 ? -18.617 5.074 20.835 1.00 59.16 256 GLY A C 1
ATOM 1992 O O . GLY A 1 256 ? -18.479 4.658 21.986 1.00 59.16 256 GLY A O 1
ATOM 1993 N N . THR A 1 257 ? -17.767 5.951 20.316 1.00 48.19 257 THR A N 1
ATOM 1994 C CA . THR A 1 257 ? -16.998 6.818 21.206 1.00 48.19 257 THR A CA 1
ATOM 1995 C C . THR A 1 257 ? -18.010 7.514 22.109 1.00 48.19 257 THR A C 1
ATOM 1997 O O . THR A 1 257 ? -18.836 8.291 21.633 1.00 48.19 257 THR A O 1
ATOM 2000 N N . VAL A 1 258 ? -18.019 7.139 23.388 1.00 36.84 258 VAL A N 1
ATOM 2001 C CA . VAL A 1 258 ? -18.684 7.902 24.439 1.00 36.84 258 VAL A CA 1
ATOM 2002 C C . VAL A 1 258 ? -17.870 9.184 24.567 1.00 36.84 258 VAL A C 1
ATOM 2004 O O . VAL A 1 258 ? -16.961 9.246 25.384 1.00 36.84 258 VAL A O 1
ATOM 2007 N N . ASP A 1 259 ? -18.162 10.142 23.696 1.00 38.94 259 ASP A N 1
ATOM 2008 C CA . ASP A 1 259 ? -17.771 11.546 23.791 1.00 38.94 259 ASP A CA 1
ATOM 2009 C C . ASP A 1 259 ? -19.028 12.403 23.585 1.00 38.94 259 ASP A C 1
ATOM 2011 O O . ASP A 1 259 ? -19.734 12.203 22.566 1.00 38.94 259 ASP A O 1
#

Sequence (259 aa):
MHDHTLQYWFLVIPFGFGLAIDLFIATLSRFRDEHLTTLNWAGALGLTHSLGPVISFMLFWTIGKSYPSLQNWLGLLGALLIFLVVYEIVHEEMGKHPTVSISSALSHLLPTSKRSARHFVIVMSVSWDALLCAPALIPLAESGDWNTVQLGGAFLVFGLMAGVTAYTTLKVASQWRTQHFSNISKLVHYKLAGSFFALSVISGFGVMAFGTALGKEFNLLSSLMVSTSFMAFIFLLNQETLRQQALLEATEAINGTVD

Radius of gyration: 19.32 Å; chains: 1; bounding box: 49×38×63 Å

Foldseek 3Di:
DPDLVVVLCVVVVVVLVVLLVLLLLLLLLCLLVPPDDLCLALVLLLVLLLVLLVVLCVQQVVCCVVPVLVNLVVLLVLLVLLVLLLQCVLCVLLVHHRPDHQLVVVVVVDVDDSVSSVSVSSSVLSSSCSNVCNVVCVVSCVSSVHDPVRVSVVSSVSSVSSSVSSVVSNVVSPVVLPDQDPDLPVQLVVSLVSSLQSSLQSNLSSQQSNCSSVVHHDDSVNSSVVSSVVSVVSCVVCVVSSSVSSSVVSVCSNVDVPD